Protein AF-0000000076858674 (afdb_homodimer)

Solvent-accessible surface area (backbone atoms only — not comparable to full-atom values): 11306 Å² total; per-residue (Å²): 125,81,68,65,54,85,73,68,50,51,65,69,50,47,50,62,51,56,63,42,42,46,50,60,41,62,72,72,40,24,60,46,69,65,37,67,62,46,30,46,47,66,60,65,40,30,79,72,26,23,60,39,48,53,55,40,70,92,68,74,43,39,65,46,55,60,71,59,52,52,51,45,50,58,38,6,69,74,49,54,74,46,77,43,68,35,82,72,49,72,70,54,56,54,54,61,73,72,96,121,84,66,68,52,85,72,69,49,47,67,70,50,46,50,63,50,57,64,43,42,47,50,59,41,63,73,72,40,24,61,45,68,64,37,69,62,47,30,47,46,66,60,65,41,30,79,72,25,24,60,37,46,52,54,38,71,91,68,72,44,38,66,44,56,59,72,60,51,53,50,44,50,57,36,5,68,76,50,53,74,47,79,44,66,33,82,72,50,71,68,54,56,53,54,61,72,72,96

Sequence (198 aa):
RPSADWADLPIDALLSVLQYLETIELMVGGAGRVCRSWRRAIRNEPELWRRIDMRIHKYHNYRIDEGMAKEAVRRGSGRCESFWGEDATDHFLLFLTEQRPSADWADLPIDALLSVL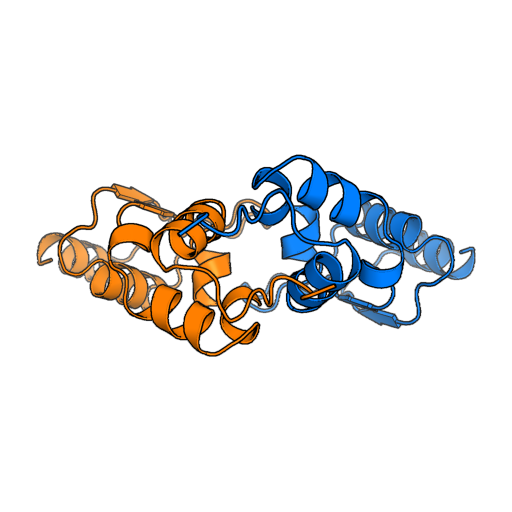QYLETIELMVGGAGRVCRSWRRAIRNEPELWRRIDMRIHKYHNYRIDEGMAKEAVRRGSGRCESFWGEDATDHFLLFLTEQ

InterPro domains:
  IPR001810 F-box domain [PF12937] (6-55)
  IPR001810 F-box domain [PS50181] (3-52)
  IPR001810 F-box domain [SM00256] (9-51)
  IPR036047 F-box-like domain superfamily [SSF81383] (5-70)

Organism: Aegilops tauschii subsp. strangulata (NCBI:txid200361)

Radius of gyration: 18.11 Å; Cα contacts (8 Å, |Δi|>4): 290; chains: 2; bounding box: 50×49×34 Å

Secondary structure (DSSP, 8-state):
-----GGG--HHHHHHHHTTS-HHHHHHSSGGGS-HHHHHHHHH-GGGGSEEE--BGGGTB-B--HHHHHHHHHHTTT---EEE-BS--HHHHHHHHT-/-----GGG--HHHHHHHHTTS-HHHHHHSSGGGS-HHHHHHHHH-GGGGSEEE--BGGGTB-B--HHHHHHHHHHHTT---EEE-BS--HHHHHHHHT-

Structure (mmCIF, N/CA/C/O backbone):
data_AF-0000000076858674-model_v1
#
loop_
_entity.id
_entity.type
_entity.pdbx_description
1 polymer 'F-box domain-containing protein'
#
loop_
_atom_site.group_PDB
_atom_site.id
_atom_site.type_symbol
_atom_site.label_atom_id
_atom_site.label_alt_id
_atom_site.label_comp_id
_atom_site.label_asym_id
_atom_site.label_entity_id
_atom_site.label_seq_id
_atom_site.pdbx_PDB_ins_code
_atom_site.Cartn_x
_atom_site.Cartn_y
_atom_site.Cartn_z
_atom_site.occupancy
_atom_site.B_iso_or_equiv
_atom_site.auth_seq_id
_atom_site.auth_comp_id
_atom_site.auth_asym_id
_atom_site.auth_atom_id
_atom_site.pdbx_PDB_model_num
ATOM 1 N N . ARG A 1 1 ? -27.484 1.011 9.125 1 33.97 1 ARG A N 1
ATOM 2 C CA . ARG A 1 1 ? -27.078 0.448 7.84 1 33.97 1 ARG A CA 1
ATOM 3 C C . ARG A 1 1 ? -25.875 -0.469 7.996 1 33.97 1 ARG A C 1
ATOM 5 O O . ARG A 1 1 ? -24.922 -0.129 8.695 1 33.97 1 ARG A O 1
ATOM 12 N N . PRO A 1 2 ? -25.844 -1.662 7.715 1 40.03 2 PRO A N 1
ATOM 13 C CA . PRO A 1 2 ? -24.766 -2.564 8.109 1 40.03 2 PRO A CA 1
ATOM 14 C C . PRO A 1 2 ? -23.406 -2.129 7.559 1 40.03 2 PRO A C 1
ATOM 16 O O . PRO A 1 2 ? -23.328 -1.623 6.434 1 40.03 2 PRO A O 1
ATOM 19 N N . SER A 1 3 ? -22.594 -1.387 8.219 1 47 3 SER A N 1
ATOM 20 C CA . SER A 1 3 ? -21.234 -1.015 7.824 1 47 3 SER A CA 1
ATOM 21 C C . SER A 1 3 ? -20.594 -2.109 6.984 1 47 3 SER A C 1
ATOM 23 O O . SER A 1 3 ? -20.5 -3.26 7.414 1 47 3 SER A O 1
ATOM 25 N N . ALA A 1 4 ? -21.062 -2.164 5.648 1 56 4 ALA A N 1
ATOM 26 C CA . ALA A 1 4 ? -20.391 -3.172 4.84 1 56 4 ALA A CA 1
ATOM 27 C C . ALA A 1 4 ? -18.969 -3.422 5.355 1 56 4 ALA A C 1
ATOM 29 O O . ALA A 1 4 ? -18.219 -2.477 5.605 1 56 4 ALA A O 1
ATOM 30 N N . ASP A 1 5 ? -18.734 -4.613 6.113 1 75.31 5 ASP A N 1
ATOM 31 C CA . ASP A 1 5 ? -17.5 -4.977 6.809 1 75.31 5 ASP A CA 1
ATOM 32 C C . ASP A 1 5 ? -16.422 -5.426 5.82 1 75.31 5 ASP A C 1
ATOM 34 O O . ASP A 1 5 ? -16.656 -6.324 5.012 1 75.31 5 ASP A O 1
ATOM 38 N N . TRP A 1 6 ? -15.398 -4.625 5.426 1 80.38 6 TRP A N 1
ATOM 39 C CA . TRP A 1 6 ? -14.258 -4.934 4.566 1 80.38 6 TRP A CA 1
ATOM 40 C C . TRP A 1 6 ? -13.734 -6.34 4.84 1 80.38 6 TRP A C 1
ATOM 42 O O . TRP A 1 6 ? -13.031 -6.918 4.012 1 80.38 6 TRP A O 1
ATOM 52 N N . ALA A 1 7 ? -14.227 -6.875 5.922 1 85.38 7 ALA A N 1
ATOM 53 C CA . ALA A 1 7 ? -13.773 -8.219 6.27 1 85.38 7 ALA A CA 1
ATOM 54 C C . ALA A 1 7 ? -14.602 -9.281 5.551 1 85.38 7 ALA A C 1
ATOM 56 O O . ALA A 1 7 ? -14.18 -10.438 5.449 1 85.38 7 ALA A O 1
ATOM 57 N N . ASP A 1 8 ? -15.75 -8.836 5.035 1 84.44 8 ASP A N 1
ATOM 58 C CA . ASP A 1 8 ? -16.656 -9.82 4.453 1 84.44 8 ASP A CA 1
ATOM 59 C C . ASP A 1 8 ? -16.781 -9.625 2.941 1 84.44 8 ASP A C 1
ATOM 61 O O . ASP A 1 8 ? -17.734 -10.094 2.328 1 84.44 8 ASP A O 1
ATOM 65 N N . LEU A 1 9 ? -15.906 -8.969 2.32 1 87 9 LEU A N 1
ATOM 66 C CA . LEU A 1 9 ? -15.945 -8.773 0.875 1 87 9 LEU A CA 1
ATOM 67 C C . LEU A 1 9 ? -15.828 -10.109 0.144 1 87 9 LEU A C 1
ATOM 69 O O . LEU A 1 9 ? -14.992 -10.945 0.494 1 87 9 LEU A O 1
ATOM 73 N N . PRO A 1 10 ? -16.781 -10.281 -0.829 1 91.19 10 PRO A N 1
ATOM 74 C CA . PRO A 1 10 ? -16.531 -11.445 -1.688 1 91.19 10 PRO A CA 1
ATOM 75 C C . PRO A 1 10 ? -15.125 -11.438 -2.297 1 91.19 10 PRO A C 1
ATOM 77 O O . PRO A 1 10 ? -14.562 -10.375 -2.541 1 91.19 10 PRO A O 1
ATOM 80 N N . ILE A 1 11 ? -14.625 -12.625 -2.609 1 93 11 ILE A N 1
ATOM 81 C CA . ILE A 1 11 ? -13.242 -12.789 -3.047 1 93 11 ILE A CA 1
ATOM 82 C C . ILE A 1 11 ? -13.016 -12.008 -4.34 1 93 11 ILE A C 1
ATOM 84 O O . ILE A 1 11 ? -11.953 -11.406 -4.531 1 93 11 ILE A O 1
ATOM 88 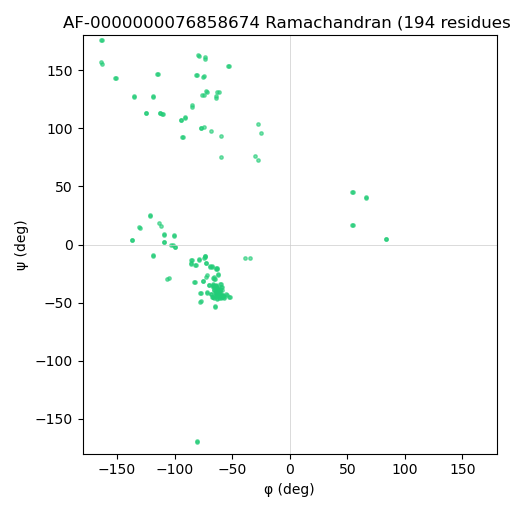N N . ASP A 1 12 ? -14.008 -12.016 -5.191 1 93.44 12 ASP A N 1
ATOM 89 C CA . ASP A 1 12 ? -13.836 -11.297 -6.449 1 93.44 12 ASP A CA 1
ATOM 90 C C . ASP A 1 12 ? -13.68 -9.797 -6.207 1 93.44 12 ASP A C 1
ATOM 92 O O . ASP A 1 12 ? -12.859 -9.141 -6.855 1 93.44 12 ASP A O 1
ATOM 96 N N . ALA A 1 13 ? -14.406 -9.281 -5.336 1 91.88 13 ALA A N 1
ATOM 97 C CA . ALA A 1 13 ? -14.297 -7.867 -4.984 1 91.88 13 ALA A CA 1
ATOM 98 C C . ALA A 1 13 ? -12.977 -7.57 -4.289 1 91.88 13 ALA A C 1
ATOM 100 O O . ALA A 1 13 ? -12.32 -6.566 -4.582 1 91.88 13 ALA A O 1
ATOM 101 N N . LEU A 1 14 ? -12.594 -8.422 -3.408 1 93.62 14 LEU A N 1
ATOM 102 C CA . LEU A 1 14 ? -11.328 -8.273 -2.697 1 93.62 14 LEU A CA 1
ATOM 103 C C . LEU A 1 14 ? -10.156 -8.273 -3.672 1 93.62 14 LEU A C 1
ATOM 105 O O . LEU A 1 14 ? -9.289 -7.398 -3.602 1 93.62 14 LEU A O 1
ATOM 109 N N . LEU A 1 15 ? -10.203 -9.164 -4.633 1 95.94 15 LEU A N 1
ATOM 110 C CA . LEU A 1 15 ? -9.141 -9.242 -5.629 1 95.94 15 LEU A CA 1
ATOM 111 C C . LEU A 1 15 ? -9.133 -7.992 -6.508 1 95.94 15 LEU A C 1
ATOM 113 O O . LEU A 1 15 ? -8.07 -7.504 -6.891 1 95.94 15 LEU A O 1
ATOM 117 N N . SER A 1 16 ? -10.297 -7.473 -6.766 1 93.81 16 SER A N 1
ATOM 118 C CA . SER A 1 16 ? -10.383 -6.27 -7.586 1 93.81 16 SER A CA 1
ATOM 119 C C . SER A 1 16 ? -9.742 -5.074 -6.887 1 93.81 16 SER A C 1
ATOM 121 O O . SER A 1 16 ? -9.156 -4.211 -7.539 1 93.81 16 SER A O 1
ATOM 123 N N . VAL A 1 17 ? -9.742 -5.02 -5.555 1 94.06 17 VAL A N 1
ATOM 124 C CA . VAL A 1 17 ? -9.117 -3.969 -4.766 1 94.06 17 VAL A CA 1
ATOM 125 C C . VAL A 1 17 ? -7.605 -4.184 -4.727 1 94.06 17 VAL A C 1
ATOM 127 O O . VAL A 1 17 ? -6.832 -3.27 -5.027 1 94.06 17 VAL A O 1
ATOM 130 N N . LEU A 1 18 ? -7.25 -5.398 -4.43 1 96.81 18 LEU A N 1
ATOM 131 C CA . LEU A 1 18 ? -5.844 -5.719 -4.195 1 96.81 18 LEU A CA 1
ATOM 132 C C . LEU A 1 18 ? -5.035 -5.59 -5.48 1 96.81 18 LEU A C 1
ATOM 134 O O . LEU A 1 18 ? -3.828 -5.348 -5.438 1 96.81 18 LEU A O 1
ATOM 138 N N . GLN A 1 19 ? -5.691 -5.602 -6.594 1 96.44 19 GLN A N 1
ATOM 139 C CA . GLN A 1 19 ? -5 -5.523 -7.879 1 96.44 19 GLN A CA 1
ATOM 140 C C . GLN A 1 19 ? -4.465 -4.117 -8.125 1 96.44 19 GLN A C 1
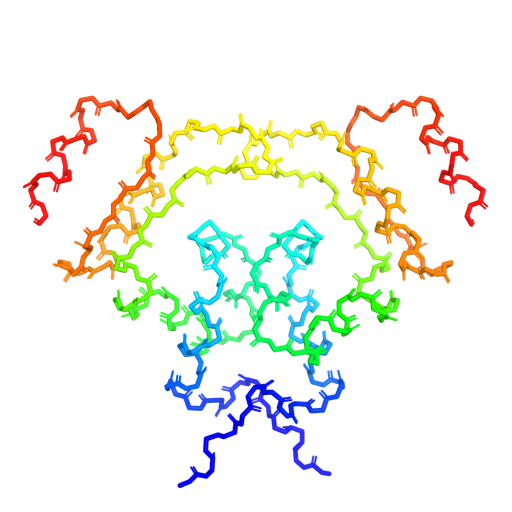ATOM 142 O O . GLN A 1 19 ? -3.588 -3.924 -8.977 1 96.44 19 GLN A O 1
ATOM 147 N N . TYR A 1 20 ? -4.953 -3.18 -7.387 1 95.62 20 TYR A N 1
ATOM 148 C CA . TYR A 1 20 ? -4.465 -1.813 -7.531 1 95.62 20 TYR A CA 1
ATOM 149 C C . TYR A 1 20 ? -3.166 -1.617 -6.758 1 95.62 20 TYR A C 1
ATOM 151 O O . TYR A 1 20 ? -2.455 -0.63 -6.969 1 95.62 20 TYR A O 1
ATOM 159 N N . LEU A 1 21 ? -2.828 -2.496 -5.812 1 95.38 21 LEU A N 1
ATOM 160 C CA . LEU A 1 21 ? -1.626 -2.355 -4.996 1 95.38 21 LEU A CA 1
ATOM 161 C C . LEU A 1 21 ? -0.4 -2.869 -5.746 1 95.38 21 LEU A C 1
ATOM 163 O O . LEU A 1 21 ? -0.49 -3.838 -6.504 1 95.38 21 LEU A O 1
ATOM 167 N N . GLU A 1 22 ? 0.675 -2.219 -5.492 1 92 22 GLU A N 1
ATOM 168 C CA . GLU A 1 22 ? 1.938 -2.654 -6.082 1 92 22 GLU A CA 1
ATOM 169 C C . GLU A 1 22 ? 2.457 -3.916 -5.402 1 92 22 GLU A C 1
ATOM 171 O O . GLU A 1 22 ? 2.092 -4.211 -4.262 1 92 22 GLU A O 1
ATOM 176 N N . THR A 1 23 ? 3.332 -4.582 -6.078 1 94 23 THR A N 1
ATOM 177 C CA . THR A 1 23 ? 3.875 -5.844 -5.586 1 94 23 THR A CA 1
ATOM 178 C C . THR A 1 23 ? 4.426 -5.68 -4.176 1 94 23 THR A C 1
ATOM 180 O O . THR A 1 23 ? 4.102 -6.461 -3.279 1 94 23 THR A O 1
ATOM 183 N N . ILE 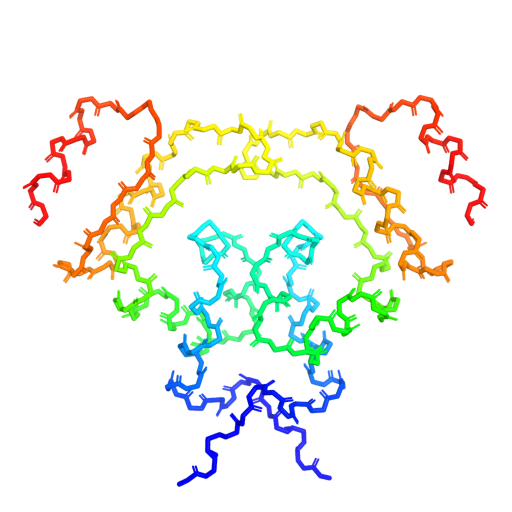A 1 24 ? 5.152 -4.629 -3.961 1 90.44 24 ILE A N 1
ATOM 184 C CA . ILE A 1 24 ? 5.801 -4.438 -2.668 1 90.44 24 ILE A CA 1
ATOM 185 C C . ILE A 1 24 ? 4.746 -4.141 -1.604 1 90.44 24 ILE A C 1
ATOM 187 O O . ILE A 1 24 ? 4.879 -4.562 -0.452 1 90.44 24 ILE A O 1
ATOM 191 N N . GLU A 1 25 ? 3.693 -3.436 -1.949 1 92.75 25 GLU A N 1
ATOM 192 C CA . GLU A 1 25 ? 2.6 -3.18 -1.017 1 92.75 25 GLU A CA 1
ATOM 193 C C . GLU A 1 25 ? 1.928 -4.48 -0.586 1 92.75 25 GLU A C 1
ATOM 195 O O . GLU A 1 25 ? 1.596 -4.656 0.588 1 92.75 25 GLU A O 1
ATOM 200 N N . LEU A 1 26 ? 1.76 -5.332 -1.555 1 96.38 26 LEU A N 1
ATOM 201 C CA . LEU A 1 26 ? 1.156 -6.625 -1.253 1 96.38 26 LEU A CA 1
ATOM 202 C C . LEU A 1 26 ? 2.072 -7.457 -0.364 1 96.38 26 LEU A C 1
ATOM 204 O O . LEU A 1 26 ? 1.604 -8.148 0.542 1 96.38 26 LEU A O 1
ATOM 208 N N . MET A 1 27 ? 3.338 -7.336 -0.597 1 93.81 27 MET A N 1
ATOM 209 C CA . MET A 1 27 ? 4.293 -8.203 0.081 1 93.81 27 MET A CA 1
ATOM 210 C C . MET A 1 27 ? 4.516 -7.75 1.52 1 93.81 27 MET A C 1
ATOM 212 O O . MET A 1 27 ? 4.566 -8.578 2.436 1 93.81 27 MET A O 1
ATOM 216 N N . VAL A 1 28 ? 4.629 -6.418 1.705 1 91.06 28 VAL A N 1
ATOM 217 C CA . VAL A 1 28 ? 5.105 -5.988 3.016 1 91.06 28 VAL A CA 1
ATOM 218 C C . VAL A 1 28 ? 4.281 -4.797 3.5 1 91.06 28 VAL A C 1
ATOM 220 O O . VAL A 1 28 ? 4.586 -4.203 4.535 1 91.06 28 VAL A O 1
ATOM 223 N N . GLY A 1 29 ? 3.318 -4.457 2.754 1 92.81 29 GLY A N 1
ATOM 224 C CA . GLY A 1 29 ? 2.494 -3.326 3.148 1 92.81 29 GLY A CA 1
ATOM 225 C C . GLY A 1 29 ? 1.446 -3.686 4.188 1 92.81 29 GLY A C 1
ATOM 226 O O . GLY A 1 29 ? 1.501 -4.762 4.781 1 92.81 29 GLY A O 1
ATOM 227 N N . GLY A 1 30 ? 0.552 -2.748 4.402 1 94.62 30 GLY A N 1
ATOM 228 C CA . GLY A 1 30 ? -0.414 -2.875 5.48 1 94.62 30 GLY A CA 1
ATOM 229 C C . GLY A 1 30 ? -1.647 -3.664 5.09 1 94.62 30 GLY A C 1
ATOM 230 O O . GLY A 1 30 ? -2.412 -4.102 5.953 1 94.62 30 GLY A O 1
ATOM 231 N N . ALA A 1 31 ? -1.869 -3.924 3.793 1 96.5 31 ALA A N 1
ATOM 232 C CA . ALA A 1 31 ? -3.102 -4.555 3.326 1 96.5 31 ALA A CA 1
ATOM 233 C C . ALA A 1 31 ? -3.279 -5.938 3.949 1 96.5 31 ALA A C 1
ATOM 235 O O . ALA A 1 31 ? -4.395 -6.332 4.289 1 96.5 31 ALA A O 1
ATOM 236 N N . GLY A 1 32 ? -2.193 -6.621 4.18 1 96 32 GLY A N 1
ATOM 237 C CA . GLY A 1 32 ? -2.283 -7.953 4.758 1 96 32 GLY A CA 1
ATOM 238 C C . GLY A 1 32 ? -2.646 -7.941 6.23 1 96 32 GLY A C 1
ATOM 239 O O . GLY A 1 32 ? -2.955 -8.984 6.805 1 96 32 GLY A O 1
ATOM 240 N N . ARG A 1 33 ? -2.635 -6.828 6.824 1 95.56 33 ARG A N 1
ATOM 241 C CA . ARG A 1 33 ? -2.922 -6.703 8.25 1 95.56 33 ARG A CA 1
ATOM 242 C C . ARG A 1 33 ? -4.359 -6.25 8.484 1 95.56 33 ARG A C 1
ATOM 244 O O . ARG A 1 33 ? -4.801 -6.133 9.625 1 95.56 33 ARG A O 1
ATOM 251 N N . VAL A 1 34 ? -5.156 -5.977 7.469 1 94.62 34 VAL A N 1
ATOM 252 C CA . VAL A 1 34 ? -6.516 -5.473 7.609 1 94.62 34 VAL A CA 1
ATOM 253 C C . VAL A 1 34 ? -7.391 -6.527 8.289 1 94.62 34 VAL A C 1
ATOM 255 O O . VAL A 1 34 ? -8.062 -6.238 9.281 1 94.62 34 VAL A O 1
ATOM 258 N N . CYS A 1 35 ? -7.414 -7.699 7.766 1 95.31 35 CYS A N 1
ATOM 259 C CA . CYS A 1 35 ? -8.117 -8.852 8.32 1 95.31 35 CYS A CA 1
ATOM 260 C C . CYS A 1 35 ? -7.605 -10.148 7.699 1 95.31 35 CYS A C 1
ATOM 262 O O . CYS A 1 35 ? -6.746 -10.125 6.816 1 95.31 35 CYS A O 1
ATOM 264 N N . ARG A 1 36 ? -8.055 -11.242 8.125 1 95.88 36 ARG A N 1
ATOM 265 C CA . ARG A 1 36 ? -7.57 -12.562 7.73 1 95.88 36 ARG A CA 1
ATOM 266 C C . ARG A 1 36 ? -7.863 -12.836 6.258 1 95.88 36 ARG A C 1
ATOM 268 O O . ARG A 1 36 ? -7.047 -13.438 5.559 1 95.88 36 ARG A O 1
ATOM 275 N N . SER A 1 37 ? -9.031 -12.414 5.805 1 94.88 37 SER A N 1
ATOM 276 C CA . SER A 1 37 ? -9.391 -12.695 4.418 1 94.88 37 SER A CA 1
ATOM 277 C C . SER A 1 37 ? -8.469 -11.961 3.449 1 94.88 37 SER A C 1
ATOM 279 O O . SER A 1 37 ? -8.094 -12.5 2.406 1 94.88 37 SER A O 1
ATOM 281 N N . TRP A 1 38 ? -8.023 -10.734 3.771 1 96.88 38 TRP A N 1
ATOM 282 C CA . TRP A 1 38 ? -7.078 -9.977 2.949 1 96.88 38 TRP A CA 1
ATOM 283 C C . TRP A 1 38 ? -5.715 -10.664 2.918 1 96.88 38 TRP A C 1
ATOM 285 O O . TRP A 1 38 ? -5.129 -10.844 1.849 1 96.88 38 TRP A O 1
ATOM 295 N N . ARG A 1 39 ? -5.352 -11.031 4.109 1 97.62 39 ARG A N 1
ATOM 296 C CA . ARG A 1 39 ? -4.062 -11.711 4.223 1 97.62 39 ARG A CA 1
ATOM 297 C C . ARG A 1 39 ? -4.043 -12.992 3.398 1 97.62 39 ARG A C 1
ATOM 299 O O . ARG A 1 39 ? -3.086 -13.25 2.668 1 97.62 39 ARG A O 1
ATOM 306 N N . ARG A 1 40 ? -5.094 -13.758 3.52 1 97.94 40 ARG A N 1
ATOM 307 C CA . ARG A 1 40 ? -5.191 -15.023 2.797 1 97.94 40 ARG A CA 1
ATOM 308 C C . ARG A 1 40 ? -5.207 -14.797 1.29 1 97.94 40 ARG A C 1
ATOM 310 O O . ARG A 1 40 ? -4.535 -15.508 0.542 1 97.94 40 ARG A O 1
ATOM 317 N N . ALA A 1 41 ? -5.992 -13.867 0.863 1 98.06 41 ALA A N 1
ATOM 318 C CA . ALA A 1 41 ? -6.043 -13.57 -0.565 1 98.06 41 ALA A CA 1
ATOM 319 C C . ALA A 1 41 ? -4.664 -13.18 -1.092 1 98.06 41 ALA A C 1
ATOM 321 O O . ALA A 1 41 ? -4.227 -13.672 -2.133 1 98.06 41 ALA A O 1
ATOM 322 N N . ILE A 1 42 ? -3.965 -12.359 -0.365 1 98.38 42 ILE A N 1
ATOM 323 C CA . ILE A 1 42 ? -2.652 -11.875 -0.78 1 98.38 42 ILE A CA 1
ATOM 324 C C . ILE A 1 42 ? -1.674 -13.047 -0.857 1 98.38 42 ILE A C 1
ATOM 326 O O . ILE A 1 42 ? -0.858 -13.125 -1.779 1 98.38 42 ILE A O 1
ATOM 330 N N . ARG A 1 43 ? -1.824 -13.922 0.009 1 98.31 43 ARG A N 1
ATOM 331 C CA . ARG A 1 43 ? -0.872 -15.023 0.088 1 98.31 43 ARG A CA 1
ATOM 332 C C . ARG A 1 43 ? -1.213 -16.125 -0.922 1 98.31 43 ARG A C 1
ATOM 334 O O . ARG A 1 43 ? -0.317 -16.734 -1.512 1 98.31 43 ARG A O 1
ATOM 341 N N . ASN A 1 44 ? -2.537 -16.312 -1.211 1 98.19 44 ASN A N 1
ATOM 342 C CA . ASN A 1 44 ? -2.92 -17.562 -1.839 1 98.19 44 ASN A CA 1
ATOM 343 C C . ASN A 1 44 ? -3.549 -17.344 -3.211 1 98.19 44 ASN A C 1
ATOM 345 O O . ASN A 1 44 ? -3.795 -18.297 -3.951 1 98.19 44 ASN A O 1
ATOM 349 N N . GLU A 1 45 ? -3.846 -16.203 -3.6 1 98.56 45 GLU A N 1
ATOM 350 C CA . GLU A 1 45 ? -4.473 -15.977 -4.898 1 98.56 45 GLU A CA 1
ATOM 351 C C . GLU A 1 45 ? -3.426 -15.656 -5.965 1 98.56 45 GLU A C 1
ATOM 353 O O . GLU A 1 45 ? -2.984 -14.516 -6.09 1 98.56 45 GLU A O 1
ATOM 358 N N . PRO A 1 46 ? -3.203 -16.609 -6.836 1 98.12 46 PRO A N 1
ATOM 359 C CA . PRO A 1 46 ? -2.141 -16.438 -7.828 1 98.12 46 PRO A CA 1
ATOM 360 C C . PRO A 1 46 ? -2.406 -15.281 -8.781 1 98.12 46 PRO A C 1
ATOM 362 O O . PRO A 1 46 ? -1.465 -14.695 -9.328 1 98.12 46 PRO A O 1
ATOM 365 N N . GLU A 1 47 ? -3.594 -14.883 -8.883 1 97.75 47 GLU A N 1
ATOM 366 C CA . GLU A 1 47 ? -3.986 -13.805 -9.789 1 97.75 47 GLU A CA 1
ATOM 367 C C . GLU A 1 47 ? -3.303 -12.492 -9.414 1 97.75 47 GLU A C 1
ATOM 369 O O . GLU A 1 47 ? -3.006 -11.672 -10.289 1 97.75 47 GLU A O 1
ATOM 374 N N . LEU A 1 48 ? -2.932 -12.328 -8.18 1 98.19 48 LEU A N 1
ATOM 375 C CA . LEU A 1 48 ? -2.33 -11.086 -7.707 1 98.19 48 LEU A CA 1
ATOM 376 C C . LEU A 1 48 ? -0.858 -11.008 -8.102 1 98.19 48 LEU A C 1
ATOM 378 O O . LEU A 1 48 ? -0.246 -9.938 -8.023 1 98.19 48 LEU A O 1
ATOM 382 N N . TRP A 1 49 ? -0.324 -12.172 -8.562 1 98.19 49 TRP A N 1
ATOM 383 C CA . TRP A 1 49 ? 1.119 -12.281 -8.75 1 98.19 49 TRP A CA 1
ATOM 384 C C . TRP A 1 49 ? 1.451 -12.617 -10.203 1 98.19 49 TRP A C 1
ATOM 386 O O . TRP A 1 49 ? 2.488 -13.219 -10.484 1 98.19 49 TRP A O 1
ATOM 396 N N . ARG A 1 50 ? 0.516 -12.258 -11.094 1 97.69 50 ARG A N 1
ATOM 397 C CA . ARG A 1 50 ? 0.737 -12.508 -12.516 1 97.69 50 ARG A CA 1
ATOM 398 C C . ARG A 1 50 ? 1.738 -11.508 -13.094 1 97.69 50 ARG A C 1
ATOM 400 O O . ARG A 1 50 ? 2.443 -11.82 -14.055 1 97.69 50 ARG A O 1
ATOM 407 N N . ARG A 1 51 ? 1.754 -10.32 -12.562 1 97.5 51 ARG A N 1
ATOM 408 C CA . ARG A 1 51 ? 2.707 -9.273 -12.922 1 97.5 51 ARG A CA 1
ATOM 409 C C . ARG A 1 51 ? 3.449 -8.766 -11.688 1 97.5 51 ARG A C 1
ATOM 411 O O . ARG A 1 51 ? 2.838 -8.195 -10.781 1 97.5 51 ARG A O 1
ATOM 418 N N . ILE A 1 52 ? 4.738 -9.047 -11.68 1 96.69 52 ILE A N 1
ATOM 419 C CA . ILE A 1 52 ? 5.539 -8.766 -10.492 1 96.69 52 ILE A CA 1
ATOM 420 C C . ILE A 1 52 ? 6.543 -7.656 -10.805 1 96.69 52 ILE A C 1
ATOM 422 O O . ILE A 1 52 ? 7.395 -7.809 -11.68 1 96.69 52 ILE A O 1
ATOM 426 N N . ASP A 1 53 ? 6.355 -6.559 -10.195 1 93.81 53 ASP A N 1
ATOM 427 C CA . ASP A 1 53 ? 7.277 -5.434 -10.312 1 93.81 53 ASP A CA 1
ATOM 428 C C . ASP A 1 53 ? 8.031 -5.199 -9.008 1 93.81 53 ASP A C 1
ATOM 430 O O . ASP A 1 53 ? 7.449 -4.727 -8.023 1 93.81 53 ASP A O 1
ATOM 434 N N . MET A 1 54 ? 9.383 -5.441 -8.977 1 91.62 54 MET A N 1
ATOM 435 C CA . MET A 1 54 ? 10.203 -5.355 -7.77 1 91.62 54 MET A CA 1
ATOM 436 C C . MET A 1 54 ? 10.969 -4.035 -7.727 1 91.62 54 MET A C 1
ATOM 438 O O . MET A 1 54 ? 11.766 -3.805 -6.816 1 91.62 54 MET A O 1
ATOM 442 N N . ARG A 1 55 ? 10.609 -3.18 -8.688 1 86.06 55 ARG A N 1
ATOM 443 C CA . ARG A 1 55 ? 11.25 -1.869 -8.711 1 86.06 55 ARG A CA 1
ATOM 444 C C . ARG A 1 55 ? 10.539 -0.897 -7.773 1 86.06 55 ARG A C 1
ATOM 446 O O . ARG A 1 55 ? 9.312 -0.811 -7.777 1 86.06 55 ARG A O 1
ATOM 453 N N . ILE A 1 56 ? 11.281 -0.418 -6.762 1 76.31 56 ILE A N 1
ATOM 454 C CA . ILE A 1 56 ? 10.695 0.589 -5.883 1 76.31 56 ILE A CA 1
ATOM 455 C C . ILE A 1 56 ? 11.039 1.985 -6.398 1 76.31 56 ILE A C 1
ATOM 457 O O . ILE A 1 56 ? 12.109 2.514 -6.109 1 76.31 56 ILE A O 1
ATOM 461 N N . HIS A 1 57 ? 10.188 2.508 -7.172 1 68.38 57 HIS A N 1
ATOM 462 C CA . HIS A 1 57 ? 10.445 3.764 -7.867 1 68.38 57 HIS A CA 1
ATOM 463 C C . HIS A 1 57 ? 10.398 4.945 -6.902 1 68.38 57 HIS A C 1
ATOM 465 O O . HIS A 1 57 ? 11.188 5.887 -7.031 1 68.38 57 HIS A O 1
ATOM 471 N N . LYS A 1 58 ? 9.719 4.812 -5.957 1 66.88 58 LYS A N 1
ATOM 472 C CA . LYS A 1 58 ? 9.469 5.938 -5.059 1 66.88 58 LYS A CA 1
ATOM 473 C C . LYS A 1 58 ? 10.734 6.309 -4.285 1 66.88 58 LYS A C 1
ATOM 475 O O . LYS A 1 58 ? 10.922 7.469 -3.912 1 66.88 58 LYS A O 1
ATOM 480 N N . TYR A 1 59 ? 11.633 5.34 -4.281 1 64.25 59 TYR A N 1
ATOM 481 C CA . TYR A 1 59 ? 12.82 5.594 -3.465 1 64.25 59 TYR A CA 1
ATOM 482 C C . TYR A 1 59 ? 14.094 5.312 -4.25 1 64.25 59 TYR A C 1
ATOM 484 O O . TYR A 1 59 ? 15.156 5.113 -3.666 1 64.25 59 TYR A O 1
ATOM 492 N N . HIS A 1 60 ? 13.898 5.234 -5.402 1 64.56 60 HIS A N 1
ATOM 493 C CA . HIS A 1 60 ? 15.023 5.051 -6.312 1 64.56 60 HIS A CA 1
ATOM 494 C C . HIS A 1 60 ? 15.859 3.838 -5.918 1 64.56 60 HIS A C 1
ATOM 496 O O . HIS A 1 60 ? 17.094 3.859 -6.039 1 64.56 60 HIS A O 1
ATOM 502 N N . ASN A 1 61 ? 15.297 3.008 -5.117 1 67.38 61 ASN A N 1
ATOM 503 C CA . ASN A 1 61 ? 15.938 1.728 -4.84 1 67.38 61 ASN A CA 1
ATOM 504 C C . ASN A 1 61 ? 15.469 0.642 -5.801 1 67.38 61 ASN A C 1
ATOM 506 O O . ASN A 1 61 ? 14.32 0.2 -5.73 1 67.38 61 ASN A O 1
ATOM 510 N N . TYR A 1 62 ? 16.391 0.319 -6.625 1 69.5 62 TYR A N 1
ATOM 511 C CA . TYR A 1 62 ? 16 -0.594 -7.695 1 69.5 62 TYR A CA 1
ATOM 512 C C . TYR A 1 62 ? 16.625 -1.969 -7.492 1 69.5 62 TYR A C 1
ATOM 514 O O . TYR A 1 62 ? 16.328 -2.91 -8.227 1 69.5 62 TYR A O 1
ATOM 522 N N . ARG A 1 63 ? 17.359 -2.021 -6.34 1 77.06 63 ARG A N 1
ATOM 523 C CA . ARG A 1 63 ? 17.953 -3.342 -6.133 1 77.06 63 ARG A CA 1
ATOM 524 C C . ARG A 1 63 ? 16.891 -4.352 -5.719 1 77.06 63 ARG A C 1
ATOM 526 O O . ARG A 1 63 ? 16.109 -4.098 -4.797 1 77.06 63 ARG A O 1
ATOM 533 N N . ILE A 1 64 ? 16.969 -5.426 -6.387 1 85.81 64 ILE A N 1
ATOM 534 C CA . ILE A 1 64 ? 15.961 -6.457 -6.148 1 85.81 64 ILE A CA 1
ATOM 535 C C . ILE A 1 64 ? 16.266 -7.168 -4.828 1 85.81 64 ILE A C 1
ATOM 537 O O . ILE A 1 64 ? 17.406 -7.512 -4.547 1 85.81 64 ILE A O 1
ATOM 541 N N . ASP A 1 65 ? 15.289 -7.289 -3.914 1 88.12 65 ASP A N 1
ATOM 542 C CA . ASP A 1 65 ? 15.32 -8.289 -2.854 1 88.12 65 ASP A CA 1
ATOM 543 C C . ASP A 1 65 ? 14.945 -9.672 -3.391 1 88.12 65 ASP A C 1
ATOM 545 O O . ASP A 1 65 ? 13.766 -9.961 -3.588 1 88.12 65 ASP A O 1
ATOM 549 N N . GLU A 1 66 ? 15.898 -10.406 -3.607 1 91.81 66 GLU A N 1
ATOM 550 C CA . GLU A 1 66 ? 15.672 -11.664 -4.316 1 91.81 66 GLU A CA 1
ATOM 551 C C . GLU A 1 66 ? 14.781 -12.594 -3.506 1 91.81 66 GLU A C 1
ATOM 553 O O . GLU A 1 66 ? 14.008 -13.375 -4.074 1 91.81 66 GLU A O 1
ATOM 558 N N . GLY A 1 67 ? 14.961 -12.523 -2.139 1 93.38 67 GLY A N 1
ATOM 559 C CA . GLY A 1 67 ? 14.055 -13.328 -1.333 1 93.38 67 GLY A CA 1
ATOM 560 C C . GLY A 1 67 ? 12.594 -12.984 -1.559 1 93.38 67 GLY A C 1
ATOM 561 O O . GLY A 1 67 ? 11.766 -13.883 -1.746 1 93.38 67 GLY A O 1
ATOM 562 N N . MET A 1 68 ? 12.336 -11.734 -1.589 1 94.19 68 MET A N 1
ATOM 563 C CA . MET A 1 68 ? 10.969 -11.289 -1.835 1 94.19 68 MET A CA 1
ATOM 564 C C . MET A 1 68 ? 10.523 -11.633 -3.254 1 94.19 68 MET A C 1
ATOM 566 O O . MET A 1 68 ? 9.398 -12.094 -3.465 1 94.19 68 MET A O 1
ATOM 570 N N . ALA A 1 69 ? 11.367 -11.375 -4.16 1 95.06 69 ALA A N 1
ATOM 571 C CA . ALA A 1 69 ? 11.07 -11.656 -5.562 1 95.06 69 ALA A CA 1
ATOM 572 C C . ALA A 1 69 ? 10.727 -13.125 -5.77 1 95.06 69 ALA A C 1
ATOM 574 O O . ALA A 1 69 ? 9.742 -13.461 -6.434 1 95.06 69 ALA A O 1
ATOM 575 N N . LYS A 1 70 ? 11.508 -14.039 -5.195 1 96.56 70 LYS A N 1
ATOM 576 C CA . LYS A 1 70 ? 11.273 -15.469 -5.316 1 96.56 70 LYS A CA 1
ATOM 577 C C . LYS A 1 70 ? 9.914 -15.852 -4.727 1 96.56 70 LYS A C 1
ATOM 579 O O . LYS A 1 70 ? 9.172 -16.641 -5.32 1 96.56 70 LYS A O 1
ATOM 584 N N . GLU A 1 71 ? 9.633 -15.258 -3.576 1 97.75 71 GLU A N 1
ATOM 585 C CA . GLU A 1 71 ? 8.352 -15.547 -2.941 1 97.75 71 GLU A CA 1
ATOM 586 C C . GLU A 1 71 ? 7.191 -15.07 -3.801 1 97.75 71 GLU A C 1
ATOM 588 O O . GLU A 1 71 ? 6.191 -15.781 -3.955 1 97.75 71 GLU A O 1
ATOM 593 N N . ALA A 1 72 ? 7.305 -13.938 -4.355 1 97.88 72 ALA A N 1
ATOM 594 C CA . ALA A 1 72 ? 6.262 -13.406 -5.23 1 97.88 72 ALA A CA 1
ATOM 595 C C . ALA A 1 72 ? 6.027 -14.328 -6.426 1 97.88 72 ALA A C 1
ATOM 597 O O . ALA A 1 72 ? 4.883 -14.617 -6.781 1 97.88 72 ALA A O 1
ATOM 598 N N . VAL A 1 73 ? 7.082 -14.781 -7.027 1 97.56 73 VAL A N 1
ATOM 599 C CA . VAL A 1 73 ? 6.98 -15.672 -8.18 1 97.56 73 VAL A CA 1
ATOM 600 C C . VAL A 1 73 ? 6.32 -16.984 -7.766 1 97.56 73 VAL A C 1
ATOM 602 O O . VAL A 1 73 ? 5.449 -17.5 -8.469 1 97.56 73 VAL A O 1
ATOM 605 N N . ARG A 1 74 ? 6.691 -17.516 -6.602 1 97.5 74 ARG A N 1
ATOM 606 C CA . ARG A 1 74 ? 6.086 -18.75 -6.098 1 97.5 74 ARG A CA 1
ATOM 607 C C . ARG A 1 74 ? 4.586 -18.578 -5.875 1 97.5 74 ARG A C 1
ATOM 609 O O . ARG A 1 74 ? 3.795 -19.453 -6.223 1 97.5 74 ARG A O 1
ATOM 616 N N . ARG A 1 75 ? 4.219 -17.484 -5.395 1 98.12 75 ARG A N 1
ATOM 617 C CA . ARG A 1 75 ? 2.809 -17.203 -5.148 1 98.12 75 ARG A CA 1
ATOM 618 C C . ARG A 1 75 ? 2.023 -17.156 -6.453 1 98.12 75 ARG A C 1
ATOM 620 O O . ARG A 1 75 ? 0.82 -17.422 -6.473 1 98.12 75 ARG A O 1
ATOM 627 N N . GLY A 1 76 ? 2.713 -16.766 -7.523 1 97.75 76 GLY A N 1
ATOM 628 C CA . GLY A 1 76 ? 2.08 -16.781 -8.836 1 97.75 76 GLY A CA 1
ATOM 629 C C . GLY A 1 76 ? 1.67 -18.172 -9.289 1 97.75 76 GLY A C 1
ATOM 630 O O . GLY A 1 76 ? 0.835 -18.312 -10.18 1 97.75 76 GLY A O 1
ATOM 631 N N . SER A 1 77 ? 2.301 -19.172 -8.688 1 97.38 77 SER A N 1
ATOM 632 C CA . SER A 1 77 ? 1.941 -20.562 -8.945 1 97.38 77 SER A CA 1
ATOM 633 C C . SER A 1 77 ? 1.975 -20.891 -10.43 1 97.38 77 SER A C 1
ATOM 635 O O . SER A 1 77 ? 1.021 -21.453 -10.977 1 97.38 77 SER A O 1
ATOM 637 N N . GLY A 1 78 ? 2.99 -20.469 -11.086 1 95.38 78 GLY A N 1
ATOM 638 C CA . GLY A 1 78 ? 3.189 -20.781 -12.492 1 95.38 78 GLY A CA 1
ATOM 639 C C . GLY A 1 78 ? 2.441 -19.844 -13.43 1 95.38 78 GLY A C 1
ATOM 640 O O . GLY A 1 78 ? 2.49 -20.016 -14.648 1 95.38 78 GLY A O 1
ATOM 641 N N . ARG A 1 79 ? 1.814 -18.859 -12.867 1 96.12 79 ARG A N 1
ATOM 642 C CA . ARG A 1 79 ? 0.974 -18 -13.688 1 96.12 79 ARG A CA 1
ATOM 643 C C . ARG A 1 79 ? 1.608 -16.625 -13.859 1 96.12 79 ARG A C 1
ATOM 645 O O . ARG A 1 79 ? 0.961 -15.688 -14.344 1 96.12 79 ARG A O 1
ATOM 652 N N . CYS A 1 80 ? 2.85 -16.484 -13.422 1 96.88 80 CYS A N 1
ATOM 653 C CA . CYS A 1 80 ? 3.543 -15.219 -13.602 1 96.88 80 CYS A CA 1
ATOM 654 C C . CYS A 1 80 ? 3.748 -14.914 -15.078 1 96.88 80 CYS A C 1
ATOM 656 O O . CYS A 1 80 ? 4.387 -15.688 -15.797 1 96.88 80 CYS A O 1
ATOM 658 N N . GLU A 1 81 ? 3.309 -13.727 -15.5 1 96.75 81 GLU A N 1
ATOM 659 C CA . GLU A 1 81 ? 3.369 -13.344 -16.906 1 96.75 81 GLU A CA 1
ATOM 660 C C . GLU A 1 81 ? 4.484 -12.336 -17.156 1 96.75 81 GLU A C 1
ATOM 662 O O . GLU A 1 81 ? 4.996 -12.227 -18.281 1 96.75 81 GLU A O 1
ATOM 667 N N . SER A 1 82 ? 4.816 -11.57 -16.234 1 96.25 82 SER A N 1
ATOM 668 C CA . SER A 1 82 ? 5.84 -10.547 -16.391 1 96.25 82 SER A CA 1
ATOM 669 C C . SER A 1 82 ? 6.535 -10.25 -15.062 1 96.25 82 SER A C 1
ATOM 671 O O . SER A 1 82 ? 5.922 -10.352 -14 1 96.25 82 SER A O 1
ATOM 673 N N . PHE A 1 83 ? 7.832 -10 -15.148 1 95.25 83 PHE A N 1
ATOM 674 C CA . PHE A 1 83 ? 8.648 -9.664 -13.992 1 95.25 83 PHE A CA 1
ATOM 675 C C . PHE A 1 83 ? 9.57 -8.492 -14.297 1 95.25 83 PHE A C 1
ATOM 677 O O . PHE A 1 83 ? 10.25 -8.477 -15.328 1 95.25 83 PHE A O 1
ATOM 684 N N . TRP A 1 84 ? 9.539 -7.504 -13.477 1 93.06 84 TRP A N 1
ATOM 685 C CA . TRP A 1 84 ? 10.445 -6.371 -13.609 1 93.06 84 TRP A CA 1
ATOM 686 C C . TRP A 1 84 ? 11.328 -6.227 -12.375 1 93.06 84 TRP A C 1
ATOM 688 O O . TRP A 1 84 ? 10.836 -6.242 -11.242 1 93.06 84 TRP A O 1
ATOM 698 N N . GLY A 1 85 ? 12.586 -6.164 -12.5 1 90.69 85 GLY A N 1
ATOM 699 C CA . GLY A 1 85 ? 13.562 -5.957 -11.438 1 90.69 85 GLY A CA 1
ATOM 700 C C . GLY A 1 85 ? 14.922 -5.535 -11.945 1 90.69 85 GLY A C 1
ATOM 701 O O . GLY A 1 85 ? 15.219 -5.68 -13.141 1 90.69 85 GLY A O 1
ATOM 702 N N . GLU A 1 86 ? 15.664 -4.875 -11.094 1 87.75 86 GLU A N 1
ATOM 703 C CA . GLU A 1 86 ? 17.016 -4.453 -11.469 1 87.75 86 GLU A CA 1
ATOM 704 C C . GLU A 1 86 ? 18.062 -5.168 -10.625 1 87.75 86 GLU A C 1
ATOM 706 O O . GLU A 1 86 ? 17.812 -5.539 -9.484 1 87.75 86 GLU A O 1
ATOM 711 N N . ASP A 1 87 ? 19.219 -5.426 -11.266 1 88.25 87 ASP A N 1
ATOM 712 C CA . ASP A 1 87 ? 20.406 -5.945 -10.594 1 88.25 87 ASP A CA 1
ATOM 713 C C . ASP A 1 87 ? 20.172 -7.359 -10.062 1 88.25 87 ASP A C 1
ATOM 715 O O . ASP A 1 87 ? 20.562 -7.68 -8.938 1 88.25 87 ASP A O 1
ATOM 719 N N . ALA A 1 88 ? 19.547 -8.086 -10.836 1 89.69 88 ALA A N 1
ATOM 720 C CA . ALA A 1 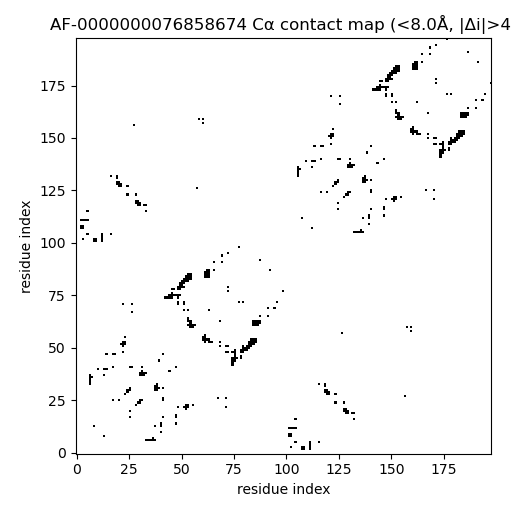88 ? 19.328 -9.484 -10.461 1 89.69 88 ALA A CA 1
ATOM 721 C C . ALA A 1 88 ? 20.609 -10.289 -10.641 1 89.69 88 ALA A C 1
ATOM 723 O O . ALA A 1 88 ? 21.406 -10.023 -11.547 1 89.69 88 ALA A O 1
ATOM 724 N N . THR A 1 89 ? 20.812 -11.227 -9.758 1 93.19 89 THR A N 1
ATOM 725 C CA . THR A 1 89 ? 21.953 -12.133 -9.883 1 93.19 89 THR A CA 1
ATOM 726 C C . THR A 1 89 ? 21.672 -13.219 -10.914 1 93.19 89 THR A C 1
ATOM 728 O O . THR A 1 89 ? 20.516 -13.461 -11.266 1 93.19 89 THR A O 1
ATOM 731 N N . ASP A 1 90 ? 22.734 -13.82 -11.328 1 93.12 90 ASP A N 1
ATOM 732 C CA . ASP A 1 90 ? 22.594 -14.953 -12.234 1 93.12 90 ASP A CA 1
ATOM 733 C C . ASP A 1 90 ? 21.766 -16.062 -11.602 1 93.12 90 ASP A C 1
ATOM 735 O O . ASP A 1 90 ? 20.953 -16.719 -12.281 1 93.12 90 ASP A O 1
ATOM 739 N N . HIS A 1 91 ? 21.969 -16.203 -10.32 1 94.38 91 HIS A N 1
ATOM 740 C CA . HIS A 1 91 ? 21.234 -17.25 -9.609 1 94.38 91 HIS A CA 1
ATOM 741 C C . HIS A 1 91 ? 19.734 -16.984 -9.648 1 94.38 91 HIS A C 1
ATOM 743 O O . HIS A 1 91 ? 18.938 -17.906 -9.867 1 94.38 91 HIS A O 1
ATOM 749 N N . PHE A 1 92 ? 19.344 -15.82 -9.555 1 95 92 PHE A N 1
ATOM 750 C CA . PHE A 1 92 ? 17.922 -15.492 -9.57 1 95 92 PHE A CA 1
ATOM 751 C C . PHE A 1 92 ? 17.344 -15.68 -10.969 1 95 92 PHE A C 1
ATOM 753 O O . PHE A 1 92 ? 16.219 -16.172 -11.117 1 95 92 PHE A O 1
ATOM 760 N N . LEU A 1 93 ? 18.047 -15.273 -12.016 1 93.31 93 LEU A N 1
ATOM 761 C CA . LEU A 1 93 ? 17.594 -15.43 -13.391 1 93.31 93 LEU A CA 1
ATOM 762 C C . LEU A 1 93 ? 17.359 -16.906 -13.734 1 93.31 93 LEU A C 1
ATOM 764 O O . LEU A 1 93 ? 16.406 -17.234 -14.43 1 93.31 93 LEU A O 1
ATOM 768 N N . LEU A 1 94 ? 18.266 -17.672 -13.211 1 94.69 94 LEU A N 1
ATOM 769 C CA . LEU A 1 94 ? 18.094 -19.109 -13.414 1 94.69 94 LEU A CA 1
ATOM 770 C C . LEU A 1 94 ? 16.812 -19.609 -12.734 1 94.69 94 LEU A C 1
ATOM 772 O O . LEU A 1 94 ? 16.062 -20.391 -13.312 1 94.69 94 LEU A O 1
ATOM 776 N N . PHE A 1 95 ? 16.578 -19.156 -11.531 1 95.06 95 PHE A N 1
ATOM 777 C CA . PHE A 1 95 ? 15.359 -19.484 -10.812 1 95.06 95 PHE A CA 1
ATOM 778 C C . PHE A 1 95 ? 14.133 -19.125 -11.633 1 95.06 95 PHE A C 1
ATOM 780 O O . PHE A 1 95 ? 13.195 -19.922 -11.75 1 95.06 95 PHE A O 1
ATOM 787 N N . LEU A 1 96 ? 14.125 -17.984 -12.25 1 93.19 96 LEU A N 1
ATOM 788 C CA . LEU A 1 96 ? 12.977 -17.5 -13.016 1 93.19 96 LEU A CA 1
ATOM 789 C C . LEU A 1 96 ? 12.695 -18.422 -14.203 1 93.19 96 LEU A C 1
ATOM 791 O O . LEU A 1 96 ? 11.539 -18.703 -14.516 1 93.19 96 LEU A O 1
ATOM 795 N N . THR A 1 97 ? 13.695 -18.906 -14.852 1 91.25 97 THR A N 1
ATOM 796 C CA . THR A 1 97 ? 13.555 -19.719 -16.062 1 91.25 97 THR A CA 1
ATOM 797 C C . THR A 1 97 ? 13.055 -21.109 -15.711 1 91.25 97 THR A C 1
ATOM 799 O O . THR A 1 97 ? 12.547 -21.828 -16.578 1 91.25 97 THR 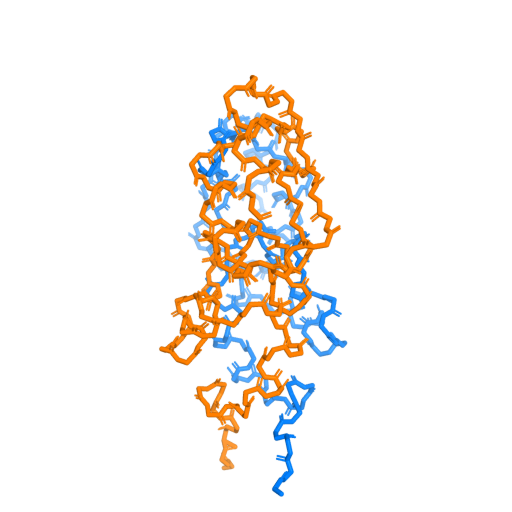A O 1
ATOM 802 N N . GLU A 1 98 ? 13.016 -21.5 -14.477 1 88.38 98 GLU A N 1
ATOM 803 C CA . GLU A 1 98 ? 12.633 -22.844 -14.062 1 88.38 98 GLU A CA 1
ATOM 804 C C . GLU A 1 98 ? 11.211 -22.875 -13.516 1 88.38 98 GLU A C 1
ATOM 806 O O . GLU A 1 98 ? 10.734 -23.922 -13.062 1 88.38 98 GLU A O 1
ATOM 811 N N . GLN A 1 99 ? 10.57 -21.719 -13.5 1 83.88 99 GLN A N 1
ATOM 812 C CA . GLN A 1 99 ? 9.203 -21.672 -12.992 1 83.88 99 GLN A CA 1
ATOM 813 C C . GLN A 1 99 ? 8.203 -22.016 -14.086 1 83.88 99 GLN A C 1
ATOM 815 O O . GLN A 1 99 ? 8.453 -21.766 -15.266 1 83.88 99 GLN A O 1
ATOM 820 N N . ARG B 1 1 ? -25.734 -11.422 -6.344 1 32.28 1 ARG B N 1
ATOM 821 C CA . ARG B 1 1 ? -25.391 -11.062 -4.973 1 32.28 1 ARG B CA 1
ATOM 822 C C . ARG B 1 1 ? -24.75 -9.68 -4.918 1 32.28 1 ARG B C 1
ATOM 824 O O . ARG B 1 1 ? -23.891 -9.359 -5.73 1 32.28 1 ARG B O 1
ATOM 831 N N . PRO B 1 2 ? -25.234 -8.766 -4.34 1 39.16 2 PRO B N 1
ATOM 832 C CA . PRO B 1 2 ? -24.719 -7.406 -4.535 1 39.16 2 PRO B CA 1
ATOM 833 C C . PRO B 1 2 ? -23.234 -7.273 -4.156 1 39.16 2 PRO B C 1
ATOM 835 O O . PRO B 1 2 ? -22.828 -7.746 -3.094 1 39.16 2 PRO B O 1
ATOM 838 N N . SER B 1 3 ? -22.266 -7.715 -4.883 1 45.91 3 SER B N 1
ATOM 839 C CA . SER B 1 3 ? -20.828 -7.574 -4.691 1 45.91 3 SER B CA 1
ATOM 840 C C . SER B 1 3 ? -20.5 -6.301 -3.92 1 45.91 3 SER B C 1
ATOM 842 O O . SER B 1 3 ? -20.906 -5.207 -4.309 1 45.91 3 SER B O 1
ATOM 844 N N . ALA B 1 4 ? -20.844 -6.344 -2.5 1 54.34 4 ALA B N 1
ATOM 845 C CA . ALA B 1 4 ? -20.484 -5.141 -1.754 1 54.34 4 ALA B CA 1
ATOM 846 C C . ALA B 1 4 ? -19.328 -4.402 -2.43 1 54.34 4 ALA B C 1
ATOM 848 O O . ALA B 1 4 ? -18.281 -4.992 -2.711 1 54.34 4 ALA B O 1
ATOM 849 N N . ASP B 1 5 ? -19.641 -3.324 -3.307 1 74.31 5 ASP B N 1
ATOM 850 C CA . ASP B 1 5 ? -18.75 -2.547 -4.16 1 74.31 5 ASP B CA 1
ATOM 851 C C . ASP B 1 5 ? -17.812 -1.672 -3.33 1 74.31 5 ASP B C 1
ATOM 853 O O . ASP B 1 5 ? -18.266 -0.922 -2.461 1 74.31 5 ASP B O 1
ATOM 857 N N . TRP B 1 6 ? -16.547 -2.035 -3.041 1 80 6 TRP B N 1
ATOM 858 C CA . TRP B 1 6 ? -15.508 -1.294 -2.336 1 80 6 TRP B CA 1
ATOM 859 C C . TRP B 1 6 ? -15.609 0.199 -2.631 1 80 6 TRP B C 1
ATOM 861 O O . TRP B 1 6 ? -15.078 1.023 -1.884 1 80 6 TRP B O 1
ATOM 871 N N . ALA B 1 7 ? -16.422 0.481 -3.605 1 85.62 7 ALA B N 1
ATOM 872 C CA . ALA B 1 7 ? -16.578 1.888 -3.967 1 85.62 7 ALA B CA 1
ATOM 873 C C . ALA B 1 7 ? -17.641 2.562 -3.104 1 85.62 7 ALA B C 1
ATOM 875 O O . ALA B 1 7 ? -17.688 3.793 -3.006 1 85.62 7 ALA B O 1
ATOM 876 N N . ASP B 1 8 ? -18.453 1.701 -2.463 1 85.06 8 ASP B N 1
ATOM 877 C CA . ASP B 1 8 ? -19.578 2.273 -1.729 1 85.06 8 ASP B CA 1
ATOM 878 C C . ASP B 1 8 ? -19.391 2.096 -0.224 1 85.06 8 ASP B C 1
ATOM 880 O O . ASP B 1 8 ? -20.359 2.205 0.538 1 85.06 8 ASP B O 1
ATOM 884 N N . LEU B 1 9 ? -18.266 1.799 0.26 1 87.12 9 LEU B N 1
ATOM 885 C CA . LEU B 1 9 ? -18.016 1.649 1.689 1 87.12 9 LEU B CA 1
ATOM 886 C C . LEU B 1 9 ? -18.297 2.951 2.43 1 87.12 9 LEU B C 1
ATOM 888 O O . LEU B 1 9 ? -17.891 4.027 1.985 1 87.12 9 LEU B O 1
ATOM 892 N N . PRO B 1 10 ? -19.078 2.797 3.541 1 91.44 10 PRO B N 1
ATOM 893 C CA . PRO B 1 10 ? -19.172 3.992 4.383 1 91.44 10 PRO B CA 1
ATOM 894 C C . PRO B 1 10 ? -17.812 4.535 4.789 1 91.44 10 PRO B C 1
ATOM 896 O O . PRO B 1 10 ? -16.844 3.77 4.918 1 91.44 10 PRO B O 1
ATOM 899 N N . ILE B 1 11 ? -17.75 5.82 5.062 1 93.06 11 ILE B N 1
ATOM 900 C CA . ILE B 1 11 ? -16.5 6.508 5.309 1 93.06 11 ILE B CA 1
ATOM 901 C C . ILE B 1 11 ? -15.805 5.902 6.527 1 93.06 11 ILE B C 1
ATOM 903 O O . ILE B 1 11 ? -14.578 5.75 6.547 1 93.06 11 ILE B O 1
ATOM 907 N N . ASP B 1 12 ? -16.594 5.566 7.516 1 93.44 12 ASP B N 1
ATOM 908 C CA . ASP B 1 12 ? -15.984 4.996 8.711 1 93.44 12 ASP B CA 1
ATOM 909 C C . ASP B 1 12 ? -15.305 3.66 8.406 1 93.44 12 ASP B C 1
ATOM 911 O O . ASP B 1 12 ? -14.219 3.379 8.906 1 93.44 12 ASP B O 1
ATOM 915 N N . ALA B 1 13 ? -15.891 2.889 7.629 1 91.75 13 ALA B N 1
ATOM 916 C CA . ALA B 1 13 ? -15.312 1.612 7.227 1 91.75 13 ALA B CA 1
ATOM 917 C C . ALA B 1 13 ? -14.086 1.823 6.34 1 91.75 13 ALA B C 1
ATOM 919 O O . ALA B 1 13 ? -13.07 1.147 6.504 1 91.75 13 ALA B O 1
ATOM 920 N N . LEU B 1 14 ? -14.188 2.729 5.434 1 93.69 14 LEU B N 1
ATOM 921 C CA . LEU B 1 14 ? -13.078 3.055 4.547 1 93.69 14 LEU B CA 1
ATOM 922 C C . LEU B 1 14 ? -11.867 3.516 5.348 1 93.69 14 LEU B C 1
ATOM 924 O O . LEU B 1 14 ? -10.75 3.033 5.125 1 93.69 14 LEU B O 1
ATOM 928 N N . LEU B 1 15 ? -12.109 4.355 6.332 1 96.06 15 LEU B N 1
ATOM 929 C CA . LEU B 1 15 ? -11.023 4.852 7.172 1 96.06 15 LEU B CA 1
ATOM 930 C C . LEU B 1 15 ? -10.422 3.723 8 1 96.06 15 LEU B C 1
ATOM 932 O O . LEU B 1 15 ? -9.203 3.689 8.219 1 96.06 15 LEU B O 1
ATOM 936 N N . SER B 1 16 ? -11.234 2.799 8.391 1 93.81 16 SER B N 1
ATOM 937 C CA . SER B 1 16 ? -10.75 1.675 9.18 1 93.81 16 SER B CA 1
ATOM 938 C C . SER B 1 16 ? -9.805 0.791 8.367 1 93.81 16 SER B C 1
ATOM 940 O O . SER B 1 16 ? -8.859 0.219 8.906 1 93.81 16 SER B O 1
ATOM 942 N N . VAL B 1 17 ? -9.961 0.724 7.047 1 94.06 17 VAL B N 1
ATOM 943 C CA . VAL B 1 17 ? -9.094 -0.025 6.145 1 94.06 17 VAL B CA 1
ATOM 944 C C . VAL B 1 17 ? -7.805 0.754 5.906 1 94.06 17 VAL B C 1
ATOM 946 O O . VAL B 1 17 ? -6.707 0.218 6.078 1 94.06 17 VAL B O 1
ATOM 949 N N . LEU B 1 18 ? -7.988 2.002 5.586 1 96.94 18 LEU B N 1
ATOM 950 C CA . LEU B 1 18 ? -6.867 2.832 5.16 1 96.94 18 LEU B CA 1
ATOM 951 C C . LEU B 1 18 ? -5.895 3.064 6.312 1 96.94 18 LEU B C 1
ATOM 953 O O . LEU B 1 18 ? -4.703 3.295 6.09 1 96.94 18 LEU B O 1
ATOM 957 N N . GLN B 1 19 ? -6.34 2.865 7.512 1 96.31 19 GLN B N 1
ATOM 958 C CA . GLN B 1 19 ? -5.496 3.105 8.68 1 96.31 19 GLN B CA 1
ATOM 959 C C . GLN B 1 19 ? -4.43 2.021 8.812 1 96.31 19 GLN B C 1
ATOM 961 O O . GLN B 1 19 ? -3.436 2.207 9.523 1 96.31 19 GLN B O 1
ATOM 966 N N . TYR B 1 20 ? -4.617 0.938 8.125 1 95.5 20 TYR B N 1
ATOM 967 C CA . TYR B 1 20 ? -3.627 -0.13 8.164 1 95.5 20 TYR B CA 1
ATOM 968 C C . TYR B 1 20 ? -2.477 0.159 7.207 1 95.5 20 TYR B C 1
ATOM 970 O O . TYR B 1 20 ? -1.421 -0.473 7.285 1 95.5 20 TYR B O 1
ATOM 978 N N . LEU B 1 21 ? -2.641 1.056 6.246 1 95.44 21 LEU B N 1
ATOM 979 C CA . LEU B 1 21 ? -1.607 1.366 5.262 1 95.44 21 LEU B CA 1
ATOM 980 C C . LEU B 1 21 ? -0.579 2.332 5.844 1 95.44 21 LEU B C 1
ATOM 982 O O . LEU B 1 21 ? -0.925 3.217 6.629 1 95.44 21 LEU B O 1
ATOM 986 N N . GLU B 1 22 ? 0.618 2.137 5.426 1 92 22 GLU B N 1
ATOM 987 C CA . GLU B 1 22 ? 1.687 3.039 5.84 1 92 22 GLU B CA 1
ATOM 988 C C . GLU B 1 22 ? 1.581 4.387 5.129 1 92 22 GLU B C 1
ATOM 990 O O . GLU B 1 22 ? 0.971 4.484 4.062 1 92 22 GLU B O 1
ATOM 995 N N . THR B 1 23 ? 2.207 5.352 5.711 1 94.06 23 THR B N 1
ATOM 996 C CA . THR B 1 23 ? 2.154 6.711 5.18 1 94.06 23 THR B CA 1
ATOM 997 C C . THR B 1 23 ? 2.518 6.727 3.699 1 94.06 23 THR B C 1
ATOM 999 O O . THR B 1 23 ? 1.79 7.301 2.883 1 94.06 23 THR B O 1
ATOM 1002 N N . ILE B 1 24 ? 3.545 6.031 3.34 1 90.56 24 ILE B N 1
ATOM 1003 C CA . ILE B 1 24 ? 4.023 6.062 1.963 1 90.56 24 ILE B CA 1
ATOM 1004 C C . ILE B 1 24 ? 3.027 5.348 1.054 1 90.56 24 ILE B C 1
ATOM 1006 O O . ILE B 1 24 ? 2.824 5.75 -0.094 1 90.56 24 ILE B O 1
ATOM 1010 N N . GLU B 1 25 ? 2.393 4.309 1.526 1 92.75 25 GLU B N 1
ATOM 1011 C CA . GLU B 1 25 ? 1.358 3.625 0.755 1 92.75 25 GLU B CA 1
ATOM 1012 C C . GLU B 1 25 ? 0.184 4.555 0.461 1 92.75 25 GLU B C 1
ATOM 1014 O O . GLU B 1 25 ? -0.356 4.547 -0.647 1 92.75 25 GLU B O 1
ATOM 1019 N N . LEU B 1 26 ? -0.152 5.305 1.467 1 96.38 26 LEU B N 1
ATOM 1020 C CA . LEU B 1 26 ? -1.243 6.254 1.289 1 96.38 26 LEU B CA 1
ATOM 1021 C C . LEU B 1 26 ? -0.854 7.352 0.302 1 96.38 26 LEU B C 1
ATOM 1023 O O . LEU B 1 26 ? -1.677 7.781 -0.511 1 96.38 26 LEU B O 1
ATOM 1027 N N . MET B 1 27 ? 0.373 7.727 0.348 1 93.88 27 MET B N 1
ATOM 1028 C CA . MET B 1 27 ? 0.812 8.883 -0.434 1 93.88 27 MET B CA 1
ATOM 1029 C C . MET B 1 27 ? 0.992 8.508 -1.901 1 93.88 27 MET B C 1
ATOM 1031 O O . MET B 1 27 ? 0.588 9.258 -2.791 1 93.88 27 MET B O 1
ATOM 1035 N N . VAL B 1 28 ? 1.584 7.316 -2.137 1 91.19 28 VAL B N 1
ATOM 1036 C CA . VAL B 1 28 ? 2 7.066 -3.512 1 91.19 28 VAL B CA 1
ATOM 1037 C C . VAL B 1 28 ? 1.634 5.637 -3.91 1 91.19 28 VAL B C 1
ATOM 1039 O O . VAL B 1 28 ? 1.986 5.18 -5 1 91.19 28 VAL B O 1
ATOM 1042 N N . GLY B 1 29 ? 0.997 4.969 -3.041 1 92.88 29 GLY B N 1
ATOM 1043 C CA . GLY B 1 29 ? 0.617 3.6 -3.35 1 92.88 29 GLY B CA 1
ATOM 1044 C C . GLY B 1 29 ? -0.625 3.506 -4.215 1 92.88 29 GLY B C 1
ATOM 1045 O O . GLY B 1 29 ? -1.072 4.508 -4.781 1 92.88 29 GLY B O 1
ATOM 1046 N N . GLY B 1 30 ? -1.111 2.295 -4.336 1 94.69 30 GLY B N 1
ATOM 1047 C CA . GLY B 1 30 ? -2.197 2.016 -5.262 1 94.69 30 GLY B CA 1
ATOM 1048 C C . GLY B 1 30 ? -3.568 2.283 -4.672 1 94.69 30 GLY B C 1
ATOM 1049 O O . GLY B 1 30 ? -4.559 2.369 -5.402 1 94.69 30 GLY B O 1
ATOM 1050 N N . ALA B 1 31 ? -3.693 2.471 -3.352 1 96.5 31 ALA B N 1
ATOM 1051 C CA . ALA B 1 31 ? -4.992 2.594 -2.695 1 96.5 31 ALA B CA 1
ATOM 1052 C C . ALA B 1 31 ? -5.777 3.781 -3.246 1 96.5 31 ALA B C 1
ATOM 1054 O O . ALA B 1 31 ? -6.996 3.705 -3.416 1 96.5 31 ALA B O 1
ATOM 1055 N N . GLY B 1 32 ? -5.078 4.832 -3.607 1 96 32 GLY B N 1
ATOM 1056 C CA . GLY B 1 32 ? -5.754 6.008 -4.125 1 96 32 GLY B CA 1
ATOM 1057 C C . GLY B 1 32 ? -6.289 5.824 -5.531 1 96 32 GLY B C 1
ATOM 1058 O O . GLY B 1 32 ? -7.051 6.656 -6.027 1 96 32 GLY B O 1
ATOM 1059 N N . ARG B 1 33 ? -5.934 4.77 -6.156 1 95.69 33 ARG B N 1
ATOM 1060 C CA . ARG B 1 33 ? -6.348 4.508 -7.531 1 95.69 33 ARG B CA 1
ATOM 1061 C C . ARG B 1 33 ? -7.52 3.533 -7.57 1 95.69 33 ARG B C 1
ATOM 1063 O O . ARG B 1 33 ? -8.039 3.225 -8.648 1 95.69 33 ARG B O 1
ATOM 1070 N N . VAL B 1 34 ? -8 3.01 -6.457 1 94.62 34 VAL B N 1
ATOM 1071 C CA . VAL B 1 34 ? -9.07 2.02 -6.418 1 94.62 34 VAL B CA 1
ATOM 1072 C C . VAL B 1 34 ? -10.367 2.639 -6.934 1 94.62 34 VAL B C 1
ATOM 1074 O O . VAL B 1 34 ? -11.008 2.09 -7.832 1 94.62 34 VAL B O 1
ATOM 1077 N N . CYS B 1 35 ? -10.766 3.74 -6.387 1 95.38 35 CYS B N 1
ATOM 1078 C CA . CYS B 1 35 ? -11.922 4.52 -6.801 1 95.38 35 CYS B CA 1
ATOM 1079 C C . CYS B 1 35 ? -11.867 5.93 -6.223 1 95.38 35 CYS B C 1
ATOM 1081 O O . CYS B 1 35 ? -10.945 6.262 -5.477 1 95.38 35 CYS B O 1
ATOM 1083 N N . ARG B 1 36 ? -12.758 6.754 -6.551 1 96.12 36 ARG B N 1
ATOM 1084 C CA . ARG B 1 36 ? -12.758 8.164 -6.184 1 96.12 36 ARG B CA 1
ATOM 1085 C C . ARG B 1 36 ? -12.922 8.336 -4.676 1 96.12 36 ARG B C 1
ATOM 1087 O O . ARG B 1 36 ? -12.312 9.227 -4.078 1 96.12 36 ARG B O 1
ATOM 1094 N N . SER B 1 37 ? -13.766 7.52 -4.07 1 95 37 SER B N 1
ATOM 1095 C CA . SER B 1 37 ? -14 7.676 -2.639 1 95 37 SER B CA 1
ATOM 1096 C C . SER B 1 37 ? -12.742 7.375 -1.834 1 95 37 SER B C 1
ATOM 1098 O O . SER B 1 37 ? -12.453 8.047 -0.841 1 95 37 SER B O 1
ATOM 1100 N N . TRP B 1 38 ? -11.898 6.398 -2.258 1 96.88 38 TRP B N 1
ATOM 1101 C CA . TRP B 1 38 ? -10.633 6.086 -1.602 1 96.88 38 TRP B CA 1
ATOM 1102 C C . TRP B 1 38 ? -9.648 7.238 -1.747 1 96.88 38 TRP B C 1
ATOM 1104 O O . TRP B 1 38 ? -9.031 7.664 -0.767 1 96.88 38 TRP B O 1
ATOM 1114 N N . ARG B 1 39 ? -9.633 7.703 -2.961 1 97.69 39 ARG B N 1
ATOM 1115 C CA . ARG B 1 39 ? -8.734 8.812 -3.236 1 97.69 39 ARG B CA 1
ATOM 1116 C C . ARG B 1 39 ? -9.086 10.031 -2.387 1 97.69 39 ARG B C 1
ATOM 1118 O O . ARG B 1 39 ? -8.211 10.656 -1.792 1 97.69 39 ARG B O 1
ATOM 1125 N N . ARG B 1 40 ? -10.359 10.336 -2.332 1 98 40 ARG B N 1
ATOM 1126 C CA . ARG B 1 40 ? -10.828 11.484 -1.565 1 98 40 ARG B CA 1
ATOM 1127 C C . ARG B 1 40 ? -10.539 11.305 -0.079 1 98 40 ARG B C 1
ATOM 1129 O O . ARG B 1 40 ? -10.086 12.242 0.587 1 98 40 ARG B O 1
ATOM 1136 N N . ALA B 1 41 ? -10.844 10.164 0.423 1 98.12 41 ALA B N 1
ATOM 1137 C CA . ALA B 1 41 ? -10.57 9.906 1.834 1 98.12 41 ALA B CA 1
ATOM 1138 C C . ALA B 1 41 ? -9.086 10.086 2.148 1 98.12 41 ALA B C 1
ATOM 1140 O O . ALA B 1 41 ? -8.727 10.734 3.131 1 98.12 41 ALA B O 1
ATOM 1141 N N . ILE B 1 42 ? -8.242 9.578 1.302 1 98.44 42 ILE B N 1
ATOM 1142 C CA . ILE B 1 42 ? -6.797 9.648 1.513 1 98.44 42 ILE B CA 1
ATOM 1143 C C . ILE B 1 42 ? -6.34 11.102 1.483 1 98.44 42 ILE B C 1
ATOM 1145 O O . ILE B 1 42 ? -5.492 11.508 2.281 1 98.44 42 ILE B O 1
ATOM 1149 N N . ARG B 1 43 ? -6.938 11.828 0.681 1 98.31 43 ARG B N 1
ATOM 1150 C CA . ARG B 1 43 ? -6.5 13.203 0.498 1 98.31 43 ARG B CA 1
ATOM 1151 C C . ARG B 1 43 ? -7.082 14.117 1.577 1 98.31 43 ARG B C 1
ATOM 1153 O O . ARG B 1 43 ? -6.414 15.039 2.045 1 98.31 43 ARG B O 1
ATOM 1160 N N . ASN B 1 44 ? -8.328 13.789 2.055 1 98.19 44 ASN B N 1
ATOM 1161 C CA . ASN B 1 44 ? -9.062 14.82 2.768 1 98.19 44 ASN B CA 1
ATOM 1162 C C . ASN B 1 44 ? -9.352 14.414 4.211 1 98.19 44 ASN B C 1
ATOM 1164 O O . ASN B 1 44 ? -9.828 15.227 5.008 1 98.19 44 ASN B O 1
ATOM 1168 N N . GLU B 1 45 ? -9.133 13.273 4.609 1 98.56 45 GLU B N 1
ATOM 1169 C CA . GLU B 1 45 ? -9.43 12.859 5.977 1 98.56 45 GLU B CA 1
ATOM 1170 C C . GLU B 1 45 ? -8.203 12.992 6.871 1 98.56 45 GLU B C 1
ATOM 1172 O O . GLU B 1 45 ? -7.336 12.117 6.891 1 98.56 45 GLU B O 1
ATOM 1177 N N . PRO B 1 46 ? -8.25 13.992 7.727 1 98.12 46 PRO B N 1
ATOM 1178 C CA . PRO B 1 46 ? -7.074 14.273 8.555 1 98.12 46 PRO B CA 1
ATOM 1179 C C . PRO B 1 46 ? -6.734 13.125 9.5 1 98.12 46 PRO B C 1
ATOM 1181 O O . PRO B 1 46 ? -5.574 12.961 9.891 1 98.12 46 PRO B O 1
ATOM 1184 N N . GLU B 1 47 ? -7.648 12.305 9.75 1 97.75 47 GLU B N 1
ATOM 1185 C CA . GLU B 1 47 ? -7.469 11.188 10.672 1 97.75 47 GLU B CA 1
ATOM 1186 C C . GLU B 1 47 ? -6.395 10.227 10.172 1 97.75 47 GLU B C 1
ATOM 1188 O O . GLU B 1 47 ? -5.688 9.602 10.969 1 97.75 47 GLU B O 1
ATOM 1193 N N . LEU B 1 48 ? -6.176 10.18 8.898 1 98.19 48 LEU B N 1
ATOM 1194 C CA . LEU B 1 48 ? -5.219 9.25 8.305 1 98.19 48 LEU B CA 1
ATOM 1195 C C . LEU B 1 48 ? -3.791 9.758 8.484 1 98.19 48 LEU B C 1
ATOM 1197 O O . LEU B 1 48 ? -2.834 9 8.289 1 98.19 48 LEU B O 1
ATOM 1201 N N . TRP B 1 49 ? -3.68 11.039 8.883 1 98.19 49 TRP B N 1
ATOM 1202 C CA . TRP B 1 49 ? -2.377 11.695 8.867 1 98.19 49 TRP B CA 1
ATOM 1203 C C . TRP B 1 49 ? -1.998 12.188 10.266 1 98.19 49 TRP B C 1
ATOM 1205 O O . TRP B 1 49 ? -1.245 13.148 10.406 1 98.19 49 TRP B O 1
ATOM 1215 N N . ARG B 1 50 ? -2.572 11.523 11.273 1 97.75 50 ARG B N 1
ATOM 1216 C CA . ARG B 1 50 ? -2.26 11.883 12.656 1 97.75 50 ARG B CA 1
ATOM 1217 C C . ARG B 1 50 ? -0.882 11.367 13.055 1 97.75 50 ARG B C 1
ATOM 1219 O O . ARG B 1 50 ? -0.216 11.953 13.906 1 97.75 50 ARG B O 1
ATOM 1226 N N . ARG B 1 51 ? -0.483 10.266 12.508 1 97.56 51 ARG B N 1
ATOM 1227 C CA . ARG B 1 51 ? 0.838 9.672 12.695 1 97.56 51 ARG B CA 1
ATOM 1228 C C . ARG B 1 51 ? 1.531 9.445 11.359 1 97.56 51 ARG B C 1
ATOM 1230 O O . ARG B 1 51 ? 1.062 8.648 10.539 1 97.56 51 ARG B O 1
ATOM 1237 N N . ILE B 1 52 ? 2.588 10.188 11.164 1 96.75 52 ILE B N 1
ATOM 1238 C CA . ILE B 1 52 ? 3.25 10.195 9.867 1 96.75 52 ILE B CA 1
ATOM 1239 C C . ILE B 1 52 ? 4.637 9.562 9.992 1 96.75 52 ILE B C 1
ATOM 1241 O O . ILE B 1 52 ? 5.48 10.055 10.742 1 96.75 52 ILE B O 1
ATOM 1245 N N . ASP B 1 53 ? 4.789 8.469 9.391 1 93.94 53 ASP B N 1
ATOM 1246 C CA . ASP B 1 53 ? 6.078 7.777 9.336 1 93.94 53 ASP B CA 1
ATOM 1247 C C . ASP B 1 53 ? 6.668 7.816 7.934 1 93.94 53 ASP B C 1
ATOM 1249 O O . ASP B 1 53 ? 6.18 7.133 7.031 1 93.94 53 ASP B O 1
ATOM 1253 N N . MET B 1 54 ? 7.805 8.539 7.723 1 91.56 54 MET B N 1
ATOM 1254 C CA . MET B 1 54 ? 8.422 8.742 6.414 1 91.56 54 MET B CA 1
ATOM 1255 C C . MET B 1 54 ? 9.609 7.809 6.223 1 91.56 54 MET B C 1
ATOM 1257 O O . MET B 1 54 ? 10.305 7.879 5.207 1 91.56 54 MET B O 1
ATOM 1261 N N . ARG B 1 55 ? 9.742 6.914 7.199 1 86.06 55 ARG B N 1
ATOM 1262 C CA . ARG B 1 55 ? 10.828 5.945 7.094 1 86.06 55 ARG B CA 1
ATOM 1263 C C . ARG B 1 55 ? 10.406 4.746 6.246 1 86.06 55 ARG B C 1
ATOM 1265 O O . ARG B 1 55 ? 9.305 4.219 6.41 1 86.06 55 ARG B O 1
ATOM 1272 N N . ILE B 1 56 ? 11.133 4.523 5.137 1 76.5 56 ILE B N 1
ATOM 1273 C CA . ILE B 1 56 ? 10.852 3.336 4.34 1 76.5 56 ILE B CA 1
ATOM 1274 C C . ILE B 1 56 ? 11.766 2.195 4.773 1 76.5 56 ILE B C 1
ATOM 1276 O O . ILE B 1 56 ? 12.906 2.092 4.301 1 76.5 56 ILE B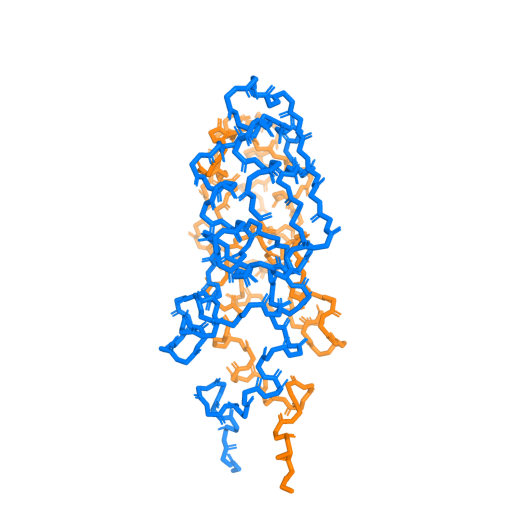 O 1
ATOM 1280 N N . HIS B 1 57 ? 11.305 1.415 5.672 1 69.31 57 HIS B N 1
ATOM 1281 C CA . HIS B 1 57 ? 12.125 0.379 6.289 1 69.31 57 HIS B CA 1
ATOM 1282 C C . HIS B 1 57 ? 12.398 -0.762 5.312 1 69.31 57 HIS B C 1
ATOM 1284 O O . HIS B 1 57 ? 13.492 -1.338 5.316 1 69.31 57 HIS B O 1
ATOM 1290 N N . LYS B 1 58 ? 11.602 -0.912 4.477 1 67.62 58 LYS B N 1
ATOM 1291 C CA . LYS B 1 58 ? 11.688 -2.068 3.588 1 67.62 58 LYS B CA 1
ATOM 1292 C C . LYS B 1 58 ? 12.883 -1.949 2.645 1 67.62 58 LYS B C 1
ATOM 1294 O O . LYS B 1 58 ? 13.445 -2.959 2.221 1 67.62 58 LYS B O 1
ATOM 1299 N N . TYR B 1 59 ? 13.336 -0.698 2.539 1 64.56 59 TYR B N 1
ATOM 1300 C CA . TYR B 1 59 ? 14.406 -0.501 1.57 1 64.56 59 TYR B CA 1
ATOM 1301 C C . TYR B 1 59 ? 15.57 0.269 2.189 1 64.56 59 TYR B C 1
ATOM 1303 O O . TYR B 1 59 ? 16.391 0.84 1.473 1 64.56 59 TYR B O 1
ATOM 1311 N N . HIS B 1 60 ? 15.516 0.318 3.354 1 64.81 60 HIS B N 1
ATOM 1312 C CA . HIS B 1 60 ? 16.594 0.944 4.109 1 64.81 60 HIS B CA 1
ATOM 1313 C C . HIS B 1 60 ? 16.859 2.365 3.623 1 64.81 60 HIS B C 1
ATOM 1315 O O . HIS B 1 60 ? 18 2.826 3.627 1 64.81 60 HIS B O 1
ATOM 1321 N N . ASN B 1 61 ? 15.93 2.902 2.904 1 67.44 61 ASN B N 1
ATOM 1322 C CA . ASN B 1 61 ? 16 4.32 2.568 1 67.44 61 ASN B CA 1
ATOM 1323 C C . ASN B 1 61 ? 15.273 5.18 3.596 1 67.44 61 ASN B C 1
ATOM 1325 O O . ASN B 1 61 ? 14.039 5.152 3.668 1 67.44 61 ASN B O 1
ATOM 1329 N N . TYR B 1 62 ? 16.094 5.863 4.301 1 69.75 62 TYR B N 1
ATOM 1330 C CA . TYR B 1 62 ? 15.516 6.598 5.422 1 69.75 62 TYR B CA 1
ATOM 1331 C C . TYR B 1 62 ? 15.531 8.102 5.156 1 69.75 62 TYR B C 1
ATOM 1333 O O . TYR B 1 62 ? 14.984 8.883 5.941 1 69.75 62 TYR B O 1
ATOM 1341 N N . ARG B 1 63 ? 16.047 8.383 3.916 1 77.38 63 ARG B N 1
ATOM 1342 C CA . ARG B 1 63 ? 16.047 9.812 3.646 1 77.38 63 ARG B CA 1
ATOM 1343 C C . ARG B 1 63 ? 14.625 10.328 3.406 1 77.38 63 ARG B C 1
ATOM 1345 O O . ARG B 1 63 ? 13.883 9.766 2.598 1 77.38 63 ARG B O 1
ATOM 1352 N N . ILE B 1 64 ? 14.359 11.367 4.09 1 86.31 64 ILE B N 1
ATOM 1353 C CA . ILE B 1 64 ? 13.016 11.93 4.016 1 86.31 64 ILE B CA 1
ATOM 1354 C C . ILE B 1 64 ? 12.828 12.648 2.688 1 86.31 64 ILE B C 1
ATOM 1356 O O . ILE B 1 64 ? 13.703 13.398 2.248 1 86.31 64 ILE B O 1
ATOM 1360 N N . ASP B 1 65 ? 11.773 12.359 1.928 1 88.31 65 ASP B N 1
ATOM 1361 C CA . ASP B 1 65 ? 11.266 13.266 0.9 1 88.31 65 ASP B CA 1
ATOM 1362 C C . ASP B 1 65 ? 10.477 14.414 1.52 1 88.31 65 ASP B C 1
ATOM 1364 O O . ASP B 1 65 ? 9.312 14.242 1.886 1 88.31 65 ASP B O 1
ATOM 1368 N N . GLU B 1 66 ? 11.086 15.461 1.616 1 91.94 66 GLU B N 1
ATOM 1369 C CA . GLU B 1 66 ? 10.5 16.562 2.381 1 91.94 66 GLU B CA 1
ATOM 1370 C C . GLU B 1 66 ? 9.211 17.062 1.732 1 91.94 66 GLU B C 1
ATOM 1372 O O . GLU B 1 66 ? 8.297 17.5 2.424 1 91.94 66 GLU B O 1
ATOM 1377 N N . GLY B 1 67 ? 9.219 17.031 0.342 1 93.5 67 GLY B N 1
ATOM 1378 C CA . GLY B 1 67 ? 7.969 17.406 -0.307 1 93.5 67 GLY B CA 1
ATOM 1379 C C . GLY B 1 67 ? 6.797 16.531 0.115 1 93.5 67 GLY B C 1
ATOM 1380 O O . GLY B 1 67 ? 5.723 17.047 0.442 1 93.5 67 GLY B O 1
ATOM 1381 N N . MET B 1 68 ? 7.039 15.273 0.158 1 94.19 68 MET B N 1
ATOM 1382 C CA . MET B 1 68 ? 5.996 14.344 0.583 1 94.19 68 MET B CA 1
ATOM 1383 C C . MET B 1 68 ? 5.66 14.539 2.059 1 94.19 68 MET B C 1
ATOM 1385 O O . MET B 1 68 ? 4.488 14.539 2.438 1 94.19 68 MET B O 1
ATOM 1389 N N . ALA B 1 69 ? 6.664 14.648 2.826 1 95.06 69 ALA B N 1
ATOM 1390 C CA . ALA B 1 69 ? 6.48 14.836 4.262 1 95.06 69 ALA B CA 1
ATOM 1391 C C . ALA B 1 69 ? 5.641 16.078 4.555 1 95.06 69 ALA B C 1
ATOM 1393 O O . ALA B 1 69 ? 4.707 16.016 5.363 1 95.06 69 ALA B O 1
ATOM 1394 N N . LYS B 1 70 ? 5.914 17.188 3.9 1 96.62 70 LYS B N 1
ATOM 1395 C CA . LYS B 1 70 ? 5.164 18.438 4.094 1 96.62 70 LYS B CA 1
ATOM 1396 C C . LYS B 1 70 ? 3.697 18.25 3.713 1 96.62 70 LYS B C 1
ATOM 1398 O O . LYS B 1 70 ? 2.803 18.703 4.43 1 96.62 70 LYS B O 1
ATOM 1403 N N . GLU B 1 71 ? 3.506 17.547 2.604 1 97.81 71 GLU B N 1
ATOM 1404 C CA . GLU B 1 71 ? 2.133 17.312 2.164 1 97.81 71 GLU B CA 1
ATOM 1405 C C . GLU B 1 71 ? 1.376 16.453 3.168 1 97.81 71 GLU B C 1
ATOM 1407 O O . GLU B 1 71 ? 0.215 16.719 3.48 1 97.81 71 GLU B O 1
ATOM 1412 N N . ALA B 1 72 ? 2.004 15.461 3.672 1 97.88 72 ALA B N 1
ATOM 1413 C CA . ALA B 1 72 ? 1.375 14.602 4.672 1 97.88 72 ALA B CA 1
ATOM 1414 C C . ALA B 1 72 ? 0.979 15.398 5.91 1 97.88 72 ALA B C 1
ATOM 1416 O O . ALA B 1 72 ? -0.126 15.234 6.434 1 97.88 72 ALA B O 1
ATOM 1417 N N . VAL B 1 73 ? 1.842 16.234 6.371 1 97.56 73 VAL B N 1
ATOM 1418 C CA . VAL B 1 73 ? 1.572 17.062 7.551 1 97.56 73 VAL B CA 1
ATOM 1419 C C . VAL B 1 73 ? 0.408 18 7.266 1 97.56 73 VAL B C 1
ATOM 1421 O O . VAL B 1 73 ? -0.484 18.172 8.102 1 97.56 73 VAL B O 1
ATOM 1424 N N . ARG B 1 74 ? 0.381 18.609 6.082 1 97.5 74 ARG B N 1
ATOM 1425 C CA . ARG B 1 74 ? -0.714 19.5 5.703 1 97.5 74 ARG B CA 1
ATOM 1426 C C . ARG B 1 74 ? -2.045 18.75 5.695 1 97.5 74 ARG B C 1
ATOM 1428 O O . ARG B 1 74 ? -3.055 19.266 6.172 1 97.5 74 ARG B O 1
ATOM 1435 N N . ARG B 1 75 ? -2.029 17.578 5.238 1 98.12 75 ARG B N 1
ATOM 1436 C CA . ARG B 1 75 ? -3.248 16.781 5.191 1 98.12 75 ARG B CA 1
ATOM 1437 C C . ARG B 1 75 ? -3.758 16.469 6.598 1 98.12 75 ARG B C 1
ATOM 1439 O O . ARG B 1 75 ? -4.957 16.266 6.797 1 98.12 75 ARG B O 1
ATOM 1446 N N . GLY B 1 76 ? -2.828 16.422 7.535 1 97.75 76 GLY B N 1
ATOM 1447 C CA . GLY B 1 76 ? -3.221 16.219 8.922 1 97.75 76 GLY B CA 1
ATOM 1448 C C . GLY B 1 76 ? -4.062 17.359 9.469 1 97.75 76 GLY B C 1
ATOM 1449 O O . GLY B 1 76 ? -4.75 17.203 10.477 1 97.75 76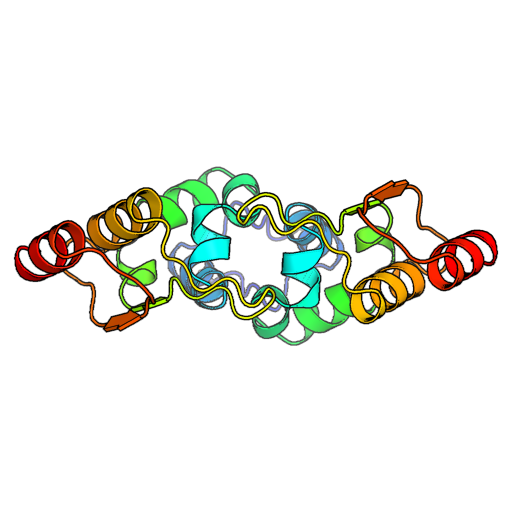 GLY B O 1
ATOM 1450 N N . SER B 1 77 ? -3.957 18.516 8.828 1 97.44 77 SER B N 1
ATOM 1451 C CA . SER B 1 77 ? -4.781 19.672 9.172 1 97.44 77 SER B CA 1
ATOM 1452 C C . SER B 1 77 ? -4.652 20.031 10.648 1 97.44 77 SER B C 1
ATOM 1454 O O . SER B 1 77 ? -5.656 20.188 11.344 1 97.44 77 SER B O 1
ATOM 1456 N N . GLY B 1 78 ? -3.473 20.047 11.125 1 95.38 78 GLY B N 1
ATOM 1457 C CA . GLY B 1 78 ? -3.205 20.453 12.5 1 95.38 78 GLY B CA 1
ATOM 1458 C C . GLY B 1 78 ? -3.396 19.344 13.508 1 95.38 78 GLY B C 1
ATOM 1459 O O . GLY B 1 78 ? -3.246 19.547 14.711 1 95.38 78 GLY B O 1
ATOM 1460 N N . ARG B 1 79 ? -3.666 18.172 13.023 1 96.19 79 ARG B N 1
ATOM 1461 C CA . ARG B 1 79 ? -3.986 17.078 13.938 1 96.19 79 ARG B CA 1
ATOM 1462 C C . ARG B 1 79 ? -2.855 16.062 13.977 1 96.19 79 ARG B C 1
ATOM 1464 O O . ARG B 1 79 ? -3.016 14.969 14.539 1 96.19 79 ARG B O 1
ATOM 1471 N N . CYS B 1 80 ? -1.748 16.391 13.344 1 96.94 80 CYS B N 1
ATOM 1472 C CA . CYS B 1 80 ? -0.604 15.484 13.391 1 96.94 80 CYS B CA 1
ATOM 1473 C C . CYS B 1 80 ? -0.084 15.336 14.82 1 96.94 80 CYS B C 1
ATOM 1475 O O . CYS B 1 80 ? 0.305 16.312 15.445 1 96.94 80 CYS B O 1
ATOM 1477 N N . GLU B 1 81 ? 0.046 14.086 15.258 1 96.75 81 GLU B N 1
ATOM 1478 C CA . GLU B 1 81 ? 0.448 13.797 16.641 1 96.75 81 GLU B CA 1
ATOM 1479 C C . GLU B 1 81 ? 1.888 13.297 16.688 1 96.75 81 GLU B C 1
ATOM 1481 O O . GLU B 1 81 ? 2.553 13.422 17.719 1 96.75 81 GLU B O 1
ATOM 1486 N N . SER B 1 82 ? 2.346 12.68 15.727 1 96.31 82 SER B N 1
ATOM 1487 C CA . SER B 1 82 ? 3.697 12.133 15.703 1 96.31 82 SER B CA 1
ATOM 1488 C C . SER B 1 82 ? 4.25 12.078 14.281 1 96.31 82 SER B C 1
ATOM 1490 O O . SER B 1 82 ? 3.498 11.906 13.32 1 96.31 82 SER B O 1
ATOM 1492 N N . PHE B 1 83 ? 5.543 12.352 14.172 1 95.31 83 PHE B N 1
ATOM 1493 C CA . PHE B 1 83 ? 6.25 12.328 12.898 1 95.31 83 PHE B CA 1
ATOM 1494 C C . PHE B 1 83 ? 7.586 11.602 13.039 1 95.31 83 PHE B C 1
ATOM 1496 O O . PHE B 1 83 ? 8.359 11.891 13.961 1 95.31 83 PHE B O 1
ATOM 1503 N N . TRP B 1 84 ? 7.812 10.648 12.211 1 93.19 84 TRP B N 1
ATOM 1504 C CA . TRP B 1 84 ? 9.094 9.953 12.188 1 93.19 84 TRP B CA 1
ATOM 1505 C C . TRP B 1 84 ? 9.773 10.117 10.836 1 93.19 84 TRP B C 1
ATOM 1507 O O . TRP B 1 84 ? 9.156 9.906 9.789 1 93.19 84 TRP B O 1
ATOM 1517 N N . GLY B 1 85 ? 10.977 10.539 10.766 1 90.81 85 GLY B N 1
ATOM 1518 C CA . GLY B 1 85 ? 11.797 10.688 9.578 1 90.81 85 GLY B CA 1
ATOM 1519 C C . GLY B 1 85 ? 13.273 10.836 9.883 1 90.81 85 GLY B C 1
ATOM 1520 O O . GLY B 1 85 ? 13.656 11.102 11.023 1 90.81 85 GLY B O 1
ATOM 1521 N N . GLU B 1 86 ? 14.086 10.508 8.914 1 87.88 86 GLU B N 1
ATOM 1522 C CA . GLU B 1 86 ? 15.531 10.648 9.086 1 87.88 86 GLU B CA 1
ATOM 1523 C C . GLU B 1 86 ? 16.094 11.688 8.117 1 87.88 86 GLU B C 1
ATOM 1525 O O . GLU B 1 86 ? 15.562 11.891 7.027 1 87.88 86 GLU B O 1
ATOM 1530 N N . ASP B 1 87 ? 17.141 12.391 8.586 1 88.38 87 ASP B N 1
ATOM 1531 C CA . ASP B 1 87 ? 17.922 13.297 7.766 1 88.38 87 ASP B CA 1
ATOM 1532 C C . ASP B 1 87 ? 17.094 14.492 7.312 1 88.38 87 ASP B C 1
ATOM 1534 O O . ASP B 1 87 ? 17.172 14.906 6.152 1 88.38 87 ASP B O 1
ATOM 1538 N N . ALA B 1 88 ? 16.328 14.945 8.188 1 90.19 88 ALA B N 1
ATOM 1539 C CA . ALA B 1 88 ? 15.555 16.141 7.879 1 90.19 88 ALA B CA 1
ATOM 1540 C C . ALA B 1 88 ? 16.438 17.391 7.898 1 90.19 88 ALA B C 1
ATOM 1542 O O . ALA B 1 88 ? 17.391 17.469 8.68 1 90.19 88 ALA B O 1
ATOM 1543 N N . THR B 1 89 ? 16.141 18.312 7.027 1 93.38 89 THR B N 1
ATOM 1544 C CA . THR B 1 89 ? 16.859 19.578 7.02 1 93.38 89 THR B CA 1
ATOM 1545 C C . THR B 1 89 ? 16.328 20.5 8.109 1 93.38 89 THR B C 1
ATOM 1547 O O . THR B 1 89 ? 15.227 20.297 8.625 1 93.38 89 THR B O 1
ATOM 1550 N N . ASP B 1 90 ? 17.141 21.469 8.383 1 93.25 90 ASP B N 1
ATOM 1551 C CA . ASP B 1 90 ? 16.703 22.484 9.336 1 93.25 90 ASP B CA 1
ATOM 1552 C C . ASP B 1 90 ? 15.43 23.172 8.859 1 93.25 90 ASP B C 1
ATOM 1554 O O . ASP B 1 90 ? 14.547 23.484 9.656 1 93.25 90 ASP B O 1
ATOM 1558 N N . HIS B 1 91 ? 15.383 23.344 7.559 1 94.44 91 HIS B N 1
ATOM 1559 C CA . HIS B 1 91 ? 14.219 24 6.984 1 94.44 91 HIS B CA 1
ATOM 1560 C C . HIS B 1 91 ? 12.945 23.188 7.227 1 94.44 91 HIS B C 1
ATOM 1562 O O . HIS B 1 91 ? 11.906 23.75 7.59 1 94.44 91 HIS B O 1
ATOM 1568 N N . PHE B 1 92 ? 13.031 21.969 7.148 1 95.12 92 PHE B N 1
ATOM 1569 C CA . PHE B 1 92 ? 11.859 21.125 7.355 1 95.12 92 PHE B CA 1
ATOM 1570 C C . PHE B 1 92 ? 11.453 21.109 8.828 1 95.12 92 PHE B C 1
ATOM 1572 O O . PHE B 1 92 ? 10.258 21.156 9.148 1 95.12 92 PHE B O 1
ATOM 1579 N N . LEU B 1 93 ? 12.406 21.047 9.758 1 93.44 93 LEU B N 1
ATOM 1580 C CA . LEU B 1 93 ? 12.117 21.047 11.188 1 93.44 93 LEU B CA 1
ATOM 1581 C C . LEU B 1 93 ? 11.398 22.328 11.594 1 93.44 93 LEU B C 1
ATOM 1583 O O . LEU B 1 93 ? 10.5 22.312 12.43 1 93.44 93 LEU B O 1
ATOM 1587 N N . LEU B 1 94 ? 11.852 23.375 10.977 1 94.69 94 LEU B N 1
ATOM 1588 C CA . LEU B 1 94 ? 11.172 24.656 11.234 1 94.69 94 LEU B CA 1
ATOM 1589 C C . LEU B 1 94 ? 9.727 24.594 10.758 1 94.69 94 LEU B C 1
ATOM 1591 O O . LEU B 1 94 ? 8.82 25.062 11.453 1 94.69 94 LEU B O 1
ATOM 1595 N N . PHE B 1 95 ? 9.508 24.047 9.594 1 95.19 95 PHE B N 1
ATOM 1596 C CA . PHE B 1 95 ? 8.164 23.875 9.062 1 95.19 95 PHE B CA 1
ATOM 1597 C C . PHE B 1 95 ? 7.293 23.094 10.039 1 95.19 95 PHE B C 1
ATOM 1599 O O . PHE B 1 95 ? 6.152 23.469 10.312 1 95.19 95 PHE B O 1
ATOM 1606 N N . LEU B 1 96 ? 7.809 22.047 10.641 1 93.25 96 LEU B N 1
ATOM 1607 C CA . LEU B 1 96 ? 7.043 21.188 11.547 1 93.25 96 LEU B CA 1
ATOM 1608 C C . LEU B 1 96 ? 6.609 21.969 12.781 1 93.25 96 LEU B C 1
ATOM 1610 O O . LEU B 1 96 ? 5.488 21.797 13.266 1 93.25 96 LEU B O 1
ATOM 1614 N N . THR B 1 97 ? 7.43 22.828 13.297 1 91.25 97 THR B N 1
ATOM 1615 C CA . THR B 1 97 ? 7.16 23.547 14.531 1 91.25 97 THR B CA 1
ATOM 1616 C C . THR B 1 97 ? 6.117 24.641 14.297 1 91.25 97 THR B C 1
ATOM 1618 O O . THR B 1 97 ? 5.504 25.141 15.242 1 91.25 97 THR B O 1
ATOM 1621 N N . GLU B 1 98 ? 5.77 24.969 13.086 1 88.5 98 GLU B N 1
ATOM 1622 C CA . GLU B 1 98 ? 4.848 26.047 12.758 1 88.5 98 GLU B CA 1
ATOM 1623 C C . GLU B 1 98 ? 3.457 25.516 12.43 1 88.5 98 GLU B C 1
ATOM 1625 O O . GLU B 1 98 ? 2.559 26.281 12.078 1 88.5 98 GLU B O 1
ATOM 1630 N N . GLN B 1 99 ? 3.299 24.203 12.484 1 83.81 99 GLN B N 1
ATOM 1631 C CA . GLN B 1 99 ? 1.995 23.625 12.18 1 83.81 99 GLN B CA 1
ATOM 1632 C C . GLN B 1 99 ? 1.106 23.578 13.422 1 83.81 99 GLN B C 1
ATOM 1634 O O . GLN B 1 99 ? 1.604 23.484 14.547 1 83.81 99 GLN B O 1
#

Foldseek 3Di:
DPPPQPQPDDLVVLLVVLLVDALVCLQDNCQLVSDPSSVCCSQAPLVSLQEHEQQDVVVRDQAGPLVSVLSSVVNNVPNHNYYHGPDDDPVSVVVVVVD/DPPPQPQPDDLVVLLVVLLVDALVCLQDNCQLVSDPSSVCCSQAPLVSLQEHEQQDVVVRDQAGPLVSVLSSVVNNVPNHNYYHGPDDDPVSVVVVVVD

pLDDT: mean 89.83, std 12.44, range [32.28, 98.56]